Protein AF-A0A1Z4KIN9-F1 (afdb_monomer)

Radius of gyration: 30.43 Å; Cα contacts (8 Å, |Δi|>4): 254; chains: 1; bounding box: 83×53×70 Å

Sequence (241 aa):
MLSSDVIIACGVGAGTASEIALAIKGNKPIILLNNDPQSQAFFHNLSQIYTESLAAILESRERNMNKMMKMNNRCLLPFMMVAIASLSSCSSNPSNTTNTISPKPAPSMAQLRAKTNNIEPKAVSGKTVNVTLYTSDVQCQEFVPQKVTVPATQSVTNAVGKIIKEQDTADFNLSGYRVRVRNGIATVDLRLSPQSKRQFVSLSSCEQFALFGSLRKTLTSNSQWKIKEVRFTEQGEDIVL

Nearest PDB structures (foldseek):
  6qfj-assembly4_D  TM=4.935E-01  e=5.549E-02  Desulfamplus magnetovallimortis
  3byp-assembly1_B  TM=4.586E-01  e=4.918E-01  unclassified
  3gku-assembly1_A  TM=4.874E-01  e=1.378E+00  [Clostridium] symbiosum ATCC 14940
  7pub-assembly1_DU  TM=3.387E-01  e=2.851E+00  Trypanosoma brucei brucei

Mean predicted aligned error: 19.06 Å

pLDDT: mean 78.95, std 21.36, range [29.44, 98.56]

InterPro domains:
  IPR041164 AF_1126-like [PF18306] (2-44)

Foldseek 3Di:
DVVDQEEEALDDAPVSVVVLLVCLLVVHHYHYNDPDPVVVVVSVVSSVVNVVVVVVVVVVVVVVVVVVVVVVVVDDDDDDDDDDDDDDDDDDDDDDDPDDDDDDDDDDPPPPPDDDDPPPPPPPPADKDWFWFWFADPVLPGTDTDIDIDGPVCPLVVSLVVLQVVLDDPQWHWPDWDWDDDPQEIEIATETDPNHNDDPVRDHPSSCCRNVVRSQCRSCVGCVNSHPYYFYHYVNHGDDD

Secondary structure (DSSP, 8-state):
-TT-S-EEESS--HHHHHHHHHHHHTT--EEE----HHHHHHHHHHHHHHHHHHHHHHHHHHHHHHHHHHHHTT------------------------------PPP-TTSS-S-S-----------EEEEEEEEE-TTSSSEEEEEEEEESTTHHHHHHHHHHHHS--SS--EEEEEEEEETTEEEEEEEE-TT-SS-GGGS-HHHHIIIIIHHHHHHHH-GGG---EEEEEETTEE---

Solvent-accessible surface area (backbone atoms only — not comparable to full-atom values): 15084 Å² total; per-residue (Å²): 120,90,87,53,82,63,47,77,37,79,59,84,48,77,70,50,49,54,53,48,52,52,33,49,76,66,73,42,55,72,46,74,60,59,89,54,66,68,59,53,51,51,54,50,53,52,46,50,56,52,52,55,51,51,50,55,52,49,54,50,51,52,54,50,50,54,52,51,54,58,52,52,76,72,64,82,76,92,81,80,90,84,82,91,82,91,82,83,89,84,84,85,77,87,78,83,79,84,80,88,75,86,79,78,87,78,79,73,85,88,70,82,82,80,87,82,80,90,74,72,74,73,79,71,92,58,64,67,39,82,42,56,44,31,40,46,44,98,81,56,80,51,72,47,80,42,82,43,79,38,50,50,78,59,38,67,57,53,54,52,49,58,58,53,68,74,66,64,47,100,48,39,38,67,71,47,72,47,72,48,77,54,97,33,33,33,40,42,30,41,34,74,26,94,82,30,78,52,56,80,78,69,50,49,73,52,55,43,41,42,49,56,45,17,52,42,51,23,50,44,68,39,64,92,70,54,27,77,45,70,46,50,21,48,89,79,43,77,62,78,126

Organism: NCBI:txid1973479

Structure (mmCIF, N/CA/C/O backbone):
data_AF-A0A1Z4KIN9-F1
#
_entry.id   AF-A0A1Z4KIN9-F1
#
loop_
_atom_site.group_PDB
_atom_site.id
_atom_site.type_symbol
_atom_site.label_atom_id
_atom_site.label_alt_id
_atom_site.label_comp_id
_atom_site.label_asym_id
_atom_site.label_entity_id
_atom_site.label_seq_id
_atom_site.pdbx_PDB_ins_code
_atom_site.Cartn_x
_atom_site.Cartn_y
_atom_site.Cartn_z
_atom_site.occupancy
_atom_site.B_iso_or_equiv
_atom_site.auth_seq_id
_atom_site.auth_comp_id
_atom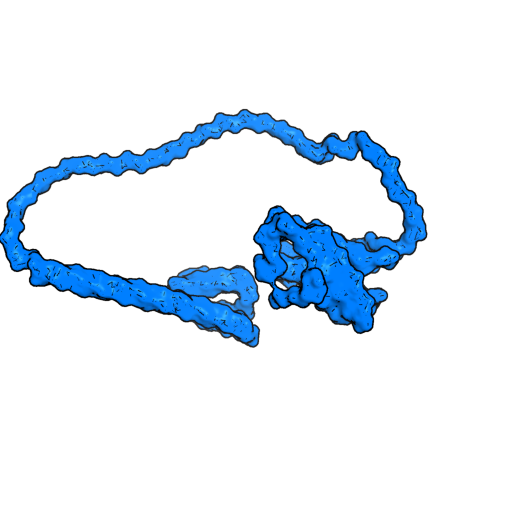_site.auth_asym_id
_atom_site.auth_atom_id
_atom_site.pdbx_PDB_model_num
ATOM 1 N N . MET A 1 1 ? 31.809 3.310 -3.162 1.00 54.22 1 MET A N 1
ATOM 2 C CA . MET A 1 1 ? 31.722 1.834 -3.080 1.00 54.22 1 MET A CA 1
ATOM 3 C C . MET A 1 1 ? 32.566 1.109 -4.130 1.00 54.22 1 MET A C 1
ATOM 5 O O . MET A 1 1 ? 33.219 0.141 -3.781 1.00 54.22 1 MET A O 1
ATOM 9 N N . LEU A 1 2 ? 32.675 1.587 -5.377 1.00 59.06 2 LEU A N 1
ATOM 10 C CA . LEU A 1 2 ? 33.487 0.916 -6.417 1.00 59.06 2 LEU A CA 1
ATOM 11 C C . LEU A 1 2 ? 35.016 0.882 -6.174 1.00 59.06 2 LEU A C 1
ATOM 13 O O . LEU A 1 2 ? 35.712 0.113 -6.833 1.00 59.06 2 LEU A O 1
ATOM 17 N N . SER A 1 3 ? 35.539 1.665 -5.225 1.00 74.31 3 SER A N 1
ATOM 18 C CA . SER A 1 3 ? 36.961 1.641 -4.837 1.00 74.31 3 SER A CA 1
ATOM 19 C C . SER A 1 3 ? 37.320 0.513 -3.860 1.00 74.31 3 SER A C 1
ATOM 21 O O . SER A 1 3 ? 38.492 0.347 -3.550 1.00 74.31 3 SER A O 1
ATOM 23 N N . SER A 1 4 ? 36.338 -0.225 -3.340 1.00 75.94 4 SER A N 1
ATOM 24 C CA . SER A 1 4 ? 36.561 -1.273 -2.338 1.00 75.94 4 SER A CA 1
ATOM 25 C C . SER A 1 4 ? 36.931 -2.606 -2.990 1.00 75.94 4 SER A C 1
ATOM 27 O O . SER A 1 4 ? 36.423 -2.925 -4.069 1.00 75.94 4 SER A O 1
ATOM 29 N N . ASP A 1 5 ? 37.770 -3.399 -2.325 1.00 83.38 5 ASP A N 1
ATOM 30 C CA . ASP A 1 5 ? 38.184 -4.728 -2.803 1.00 83.38 5 ASP A CA 1
ATOM 31 C C . ASP A 1 5 ? 37.099 -5.794 -2.614 1.00 83.38 5 ASP A C 1
ATOM 33 O O . ASP A 1 5 ? 37.014 -6.746 -3.383 1.00 83.38 5 ASP A O 1
ATOM 37 N N . VAL A 1 6 ? 36.232 -5.609 -1.617 1.00 86.44 6 VAL A N 1
ATOM 38 C CA . VAL A 1 6 ? 35.109 -6.493 -1.294 1.00 86.44 6 VAL A CA 1
ATOM 39 C C . VAL A 1 6 ? 33.895 -5.662 -0.893 1.00 86.44 6 VAL A C 1
ATOM 41 O O . VAL A 1 6 ? 34.036 -4.589 -0.298 1.00 86.44 6 VAL A O 1
ATOM 44 N N . ILE A 1 7 ? 32.699 -6.154 -1.214 1.00 88.62 7 ILE A N 1
ATOM 45 C CA . ILE A 1 7 ? 31.431 -5.555 -0.790 1.00 88.62 7 ILE A CA 1
ATOM 46 C C . ILE A 1 7 ? 30.746 -6.482 0.211 1.00 88.62 7 ILE A C 1
ATOM 48 O O . ILE A 1 7 ? 30.555 -7.664 -0.059 1.00 88.62 7 ILE A O 1
ATOM 52 N N . ILE A 1 8 ? 30.355 -5.939 1.364 1.00 90.62 8 ILE A N 1
ATOM 53 C CA . ILE A 1 8 ? 29.566 -6.651 2.374 1.00 90.62 8 ILE A CA 1
ATOM 54 C C . ILE A 1 8 ? 28.190 -5.996 2.435 1.00 90.62 8 ILE A C 1
ATOM 56 O O . ILE A 1 8 ? 28.087 -4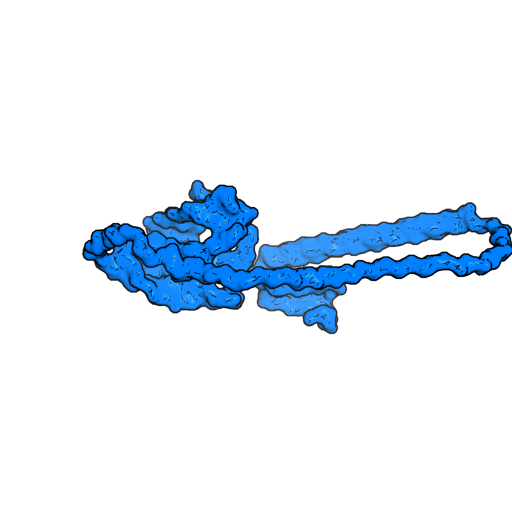.787 2.644 1.00 90.62 8 ILE A O 1
ATOM 60 N N . ALA A 1 9 ? 27.137 -6.787 2.247 1.00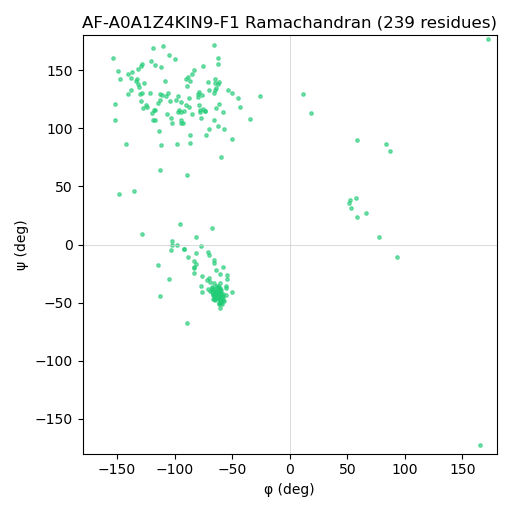 88.56 9 ALA A N 1
ATOM 61 C CA . ALA A 1 9 ? 25.759 -6.315 2.268 1.00 88.56 9 ALA A CA 1
ATOM 62 C C . ALA A 1 9 ? 24.979 -6.983 3.406 1.00 88.56 9 ALA A C 1
ATOM 64 O O . ALA A 1 9 ? 24.761 -8.190 3.383 1.00 88.56 9 ALA A O 1
ATOM 65 N N . CYS A 1 10 ? 24.536 -6.190 4.385 1.00 85.12 10 CYS A N 1
ATOM 66 C CA . CYS A 1 10 ? 23.819 -6.655 5.585 1.00 85.12 10 CYS A CA 1
ATOM 67 C C . CYS A 1 10 ? 22.285 -6.578 5.465 1.00 85.12 10 CYS A C 1
ATOM 69 O O . CYS A 1 10 ? 21.578 -6.552 6.468 1.00 85.12 10 CYS A O 1
ATOM 71 N N . GLY A 1 11 ? 21.764 -6.470 4.244 1.00 79.81 11 GLY A N 1
ATOM 72 C CA . GLY A 1 11 ? 20.346 -6.271 3.967 1.00 79.81 11 GLY A CA 1
ATOM 73 C C . GLY A 1 11 ? 20.110 -6.001 2.486 1.00 79.81 11 GLY A C 1
ATOM 74 O O . GLY A 1 11 ? 21.054 -5.945 1.698 1.00 79.81 11 GLY A O 1
ATOM 75 N N . VAL A 1 12 ? 18.846 -5.860 2.103 1.00 80.12 12 VAL A N 1
ATOM 76 C CA . VAL A 1 12 ? 18.419 -5.833 0.698 1.00 80.12 12 VAL A CA 1
ATOM 77 C C . VAL A 1 12 ? 17.293 -4.827 0.507 1.00 80.12 12 VAL A C 1
ATOM 79 O O . VAL A 1 12 ? 16.113 -5.141 0.588 1.00 80.12 12 VAL A O 1
ATOM 82 N N . GLY A 1 13 ? 17.687 -3.576 0.277 1.00 82.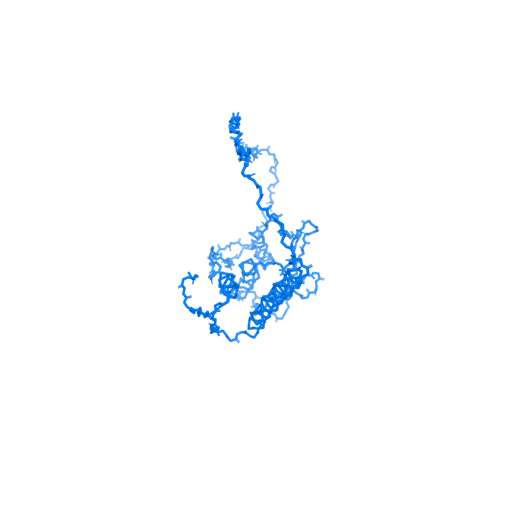50 13 GLY A N 1
ATOM 83 C CA . GLY A 1 13 ? 16.818 -2.530 -0.261 1.00 82.50 13 GLY A CA 1
ATOM 84 C C . GLY A 1 13 ? 17.230 -2.168 -1.688 1.00 82.50 13 GLY A C 1
ATOM 85 O O . GLY A 1 13 ? 18.299 -2.567 -2.151 1.00 82.50 13 GLY A O 1
ATOM 86 N N . ALA A 1 14 ? 16.424 -1.364 -2.381 1.00 81.44 14 ALA A N 1
ATOM 87 C CA . ALA A 1 14 ? 16.697 -0.958 -3.764 1.00 81.44 14 ALA A CA 1
ATOM 88 C C . ALA A 1 14 ? 18.082 -0.294 -3.949 1.00 81.44 14 ALA A C 1
ATOM 90 O O . ALA A 1 14 ? 18.777 -0.558 -4.933 1.00 81.44 14 ALA A O 1
ATOM 91 N N . GLY A 1 15 ? 18.519 0.515 -2.975 1.00 84.69 15 GLY A N 1
ATOM 92 C CA . GLY A 1 15 ? 19.857 1.116 -2.976 1.00 84.69 15 GLY A CA 1
ATOM 93 C C . GLY A 1 15 ? 20.970 0.069 -2.865 1.00 84.69 15 GLY A C 1
ATOM 94 O O . GLY A 1 15 ? 21.891 0.050 -3.678 1.00 84.69 15 GLY A O 1
ATOM 95 N N . THR A 1 16 ? 20.844 -0.868 -1.922 1.00 88.19 16 THR A N 1
ATOM 96 C CA . THR A 1 16 ? 21.802 -1.969 -1.748 1.00 88.19 16 THR A CA 1
ATOM 97 C C . THR A 1 16 ? 21.841 -2.882 -2.972 1.00 88.19 16 THR A C 1
ATOM 99 O O . THR A 1 16 ? 22.920 -3.271 -3.406 1.00 88.19 16 THR A O 1
ATOM 102 N N . ALA A 1 17 ? 20.688 -3.174 -3.578 1.00 89.19 17 ALA A N 1
ATOM 103 C CA . ALA A 1 17 ? 20.601 -3.974 -4.796 1.00 89.19 17 ALA A CA 1
ATOM 104 C C . ALA A 1 17 ? 21.327 -3.311 -5.976 1.00 89.19 17 ALA A C 1
ATOM 106 O O . ALA A 1 17 ? 22.029 -3.991 -6.724 1.00 89.19 17 ALA A O 1
ATOM 107 N N . SER A 1 18 ? 21.205 -1.987 -6.111 1.00 89.00 18 SER A N 1
ATOM 108 C CA . SER A 1 18 ? 21.878 -1.218 -7.165 1.00 89.00 18 SER A CA 1
ATOM 109 C C . SER A 1 18 ? 23.403 -1.271 -7.020 1.00 89.00 18 SER A C 1
ATOM 111 O O . SER A 1 18 ? 24.115 -1.499 -7.998 1.00 89.00 18 SER A O 1
ATOM 113 N N . GLU A 1 19 ? 23.908 -1.139 -5.793 1.00 87.75 19 GLU A N 1
ATOM 114 C CA . GLU A 1 19 ? 25.340 -1.245 -5.488 1.00 87.75 19 GLU A CA 1
ATOM 115 C C . GLU A 1 19 ? 25.874 -2.678 -5.654 1.00 87.75 19 GLU A C 1
ATOM 117 O O . GLU A 1 19 ? 26.950 -2.873 -6.221 1.00 87.75 19 GLU A O 1
ATOM 122 N N . ILE A 1 20 ? 25.110 -3.699 -5.239 1.00 90.69 20 ILE A N 1
ATOM 123 C CA . ILE A 1 20 ? 25.460 -5.110 -5.472 1.00 90.69 20 ILE A CA 1
ATOM 124 C C . ILE A 1 20 ? 25.530 -5.397 -6.976 1.00 90.69 20 ILE A C 1
ATOM 126 O O . ILE A 1 20 ? 26.504 -5.986 -7.436 1.00 90.69 20 ILE A O 1
ATOM 130 N N . ALA A 1 21 ? 24.554 -4.948 -7.767 1.00 89.25 21 ALA A N 1
ATOM 131 C CA . ALA A 1 21 ? 24.560 -5.149 -9.216 1.00 89.25 21 ALA A CA 1
ATOM 132 C C . ALA A 1 21 ? 25.772 -4.480 -9.891 1.00 89.25 21 ALA A C 1
ATOM 134 O O . ALA A 1 21 ? 26.397 -5.070 -10.776 1.00 89.25 21 ALA A O 1
ATOM 135 N N . LEU A 1 22 ? 26.146 -3.275 -9.448 1.00 88.38 22 LEU A N 1
ATOM 136 C CA . LEU A 1 22 ? 27.358 -2.586 -9.904 1.00 88.38 22 LEU A CA 1
ATOM 137 C C . LEU A 1 22 ? 28.634 -3.348 -9.523 1.00 88.38 22 LEU A C 1
ATOM 139 O O . LEU A 1 22 ? 29.548 -3.455 -10.342 1.00 88.38 22 LEU A O 1
ATOM 143 N N . ALA A 1 23 ? 28.691 -3.909 -8.315 1.00 89.38 23 ALA A N 1
ATOM 144 C CA . ALA A 1 23 ? 29.810 -4.725 -7.859 1.00 89.38 23 ALA A CA 1
ATOM 145 C C . ALA A 1 23 ? 29.938 -6.036 -8.655 1.00 89.38 23 ALA A C 1
ATOM 147 O O . ALA A 1 23 ? 31.039 -6.358 -9.100 1.00 89.38 23 ALA A O 1
ATOM 148 N N . ILE A 1 24 ? 28.823 -6.729 -8.925 1.00 88.81 24 ILE A N 1
ATOM 149 C CA . ILE A 1 24 ? 28.779 -7.926 -9.786 1.00 88.81 24 ILE A CA 1
ATOM 150 C C . ILE A 1 24 ? 29.284 -7.582 -11.190 1.00 88.81 24 ILE A C 1
ATOM 152 O O . ILE A 1 24 ? 30.158 -8.265 -11.721 1.00 88.81 24 ILE A O 1
ATOM 156 N N . LYS A 1 25 ? 28.798 -6.483 -11.778 1.00 86.12 25 LYS A N 1
ATOM 157 C CA . LYS A 1 25 ? 29.254 -6.013 -13.095 1.00 86.12 25 LYS A CA 1
ATOM 158 C C . LYS A 1 25 ? 30.753 -5.690 -13.112 1.00 86.12 25 LYS A C 1
ATOM 160 O O . LYS A 1 25 ? 31.411 -5.883 -14.131 1.00 86.12 25 LYS A O 1
ATOM 165 N N . GLY A 1 26 ? 31.287 -5.201 -11.995 1.00 86.31 26 GLY A N 1
ATOM 166 C CA . GLY A 1 26 ? 32.715 -4.960 -11.789 1.00 86.31 26 GLY A CA 1
ATOM 167 C C . GLY A 1 26 ? 33.527 -6.202 -11.409 1.00 86.31 26 GLY A C 1
ATOM 168 O O . GLY A 1 26 ? 34.699 -6.047 -11.075 1.00 86.31 26 GLY A O 1
ATOM 169 N N . ASN A 1 27 ? 32.923 -7.398 -11.425 1.00 85.25 27 ASN A N 1
ATOM 170 C CA . ASN A 1 27 ? 33.523 -8.662 -10.996 1.00 85.25 27 ASN A CA 1
ATOM 171 C C . ASN A 1 27 ? 34.139 -8.593 -9.584 1.00 85.25 27 ASN A C 1
ATOM 173 O O . ASN A 1 27 ? 35.222 -9.124 -9.331 1.00 85.25 27 ASN A O 1
ATOM 177 N N . LYS A 1 28 ? 33.476 -7.880 -8.668 1.00 88.00 28 LYS A N 1
ATOM 178 C CA . LYS A 1 28 ? 33.929 -7.740 -7.282 1.00 88.00 28 LYS A CA 1
ATOM 179 C C . LYS A 1 28 ? 33.352 -8.855 -6.402 1.00 88.00 28 LYS A C 1
ATOM 181 O O . LYS A 1 28 ? 32.178 -9.188 -6.562 1.00 88.00 28 LYS A O 1
ATOM 186 N N . PRO A 1 29 ? 34.126 -9.387 -5.438 1.00 88.56 29 PRO A N 1
ATOM 187 C CA . PRO A 1 29 ? 33.618 -10.308 -4.427 1.00 88.56 29 PRO A CA 1
ATOM 188 C C . PRO A 1 29 ? 32.548 -9.654 -3.546 1.00 88.56 29 PRO A C 1
ATOM 190 O O . PRO A 1 29 ? 32.702 -8.507 -3.111 1.00 88.56 29 PRO A O 1
ATOM 193 N N . ILE A 1 30 ? 31.480 -10.402 -3.257 1.00 89.44 30 ILE A N 1
ATOM 194 C CA . ILE A 1 30 ? 30.344 -9.930 -2.459 1.00 89.44 30 ILE A CA 1
ATOM 195 C C . ILE A 1 30 ? 30.034 -10.935 -1.356 1.00 89.44 30 ILE A C 1
ATOM 197 O O . ILE A 1 30 ? 29.861 -12.122 -1.622 1.00 89.44 30 ILE A O 1
ATOM 201 N N . ILE A 1 31 ? 29.930 -10.446 -0.122 1.00 90.94 31 ILE A N 1
ATOM 202 C CA . ILE A 1 31 ? 29.456 -11.209 1.032 1.00 90.94 31 ILE A CA 1
ATOM 203 C C . ILE A 1 31 ? 28.058 -10.705 1.373 1.00 90.94 31 ILE A C 1
ATOM 205 O O . ILE A 1 31 ? 27.882 -9.566 1.814 1.00 90.94 31 ILE A O 1
ATOM 209 N N . LEU A 1 32 ? 27.057 -11.556 1.162 1.00 87.88 32 LEU A N 1
ATOM 210 C CA . LEU A 1 32 ? 25.675 -11.253 1.504 1.00 87.88 32 LEU A CA 1
ATOM 211 C C . LEU A 1 32 ? 25.378 -11.781 2.914 1.00 87.88 32 LEU A C 1
ATOM 213 O O . LEU A 1 32 ? 25.206 -12.978 3.119 1.00 87.88 32 LEU A O 1
ATOM 217 N N . LEU A 1 33 ? 25.307 -10.879 3.889 1.00 87.88 33 LEU A N 1
ATOM 218 C CA . LEU A 1 33 ? 24.883 -11.164 5.260 1.00 87.88 33 LEU A CA 1
ATOM 219 C C . LEU A 1 33 ? 23.362 -10.993 5.364 1.00 87.88 33 LEU A C 1
ATOM 221 O O . LEU A 1 33 ? 22.860 -10.139 6.092 1.00 87.88 33 LEU A O 1
ATOM 225 N N . ASN A 1 34 ? 22.632 -11.774 4.568 1.00 79.44 34 ASN A N 1
ATOM 226 C CA . ASN A 1 34 ? 21.175 -11.775 4.515 1.00 79.44 34 ASN A CA 1
ATOM 227 C C . ASN A 1 34 ? 20.655 -13.213 4.612 1.00 79.44 34 ASN A C 1
ATOM 229 O O . ASN A 1 34 ? 21.151 -14.090 3.908 1.00 79.44 34 ASN A O 1
ATOM 233 N N . ASN A 1 35 ? 19.623 -13.431 5.427 1.00 74.62 35 ASN A N 1
ATOM 234 C CA . ASN A 1 35 ? 18.992 -14.740 5.614 1.00 74.62 35 ASN A CA 1
ATOM 235 C C . ASN A 1 35 ? 17.721 -14.938 4.773 1.00 74.62 35 ASN A C 1
ATOM 237 O O . ASN A 1 35 ? 17.117 -16.003 4.854 1.00 74.62 35 ASN A O 1
ATOM 241 N N . ASP A 1 36 ? 17.306 -13.943 3.982 1.00 84.62 36 ASP A N 1
ATOM 242 C CA . ASP A 1 36 ? 16.153 -14.068 3.089 1.00 84.62 36 ASP A CA 1
ATOM 243 C C . ASP A 1 36 ? 16.481 -14.910 1.830 1.00 84.62 36 ASP A C 1
ATOM 245 O O . ASP A 1 36 ? 17.308 -14.487 1.009 1.00 84.62 36 ASP A O 1
ATOM 249 N N . PRO A 1 37 ? 15.830 -16.074 1.626 1.00 82.00 37 PRO A N 1
ATOM 250 C CA . PRO A 1 37 ? 16.128 -16.967 0.504 1.00 82.00 37 PRO A CA 1
ATOM 251 C C . PRO A 1 37 ? 15.804 -16.369 -0.870 1.00 82.00 37 PRO A C 1
ATOM 253 O O . PRO A 1 37 ? 16.506 -16.654 -1.841 1.00 82.00 37 PRO A O 1
ATOM 256 N N . GLN A 1 38 ? 14.760 -15.536 -0.974 1.00 83.31 38 GLN A N 1
ATOM 257 C CA . GLN A 1 38 ? 14.372 -14.926 -2.252 1.00 83.31 38 GLN A CA 1
ATOM 258 C C . GLN A 1 38 ? 15.451 -13.969 -2.754 1.00 83.31 38 GLN A C 1
ATOM 260 O O . GLN A 1 38 ? 15.849 -14.013 -3.920 1.00 83.31 38 GLN A O 1
ATOM 265 N N . SER A 1 39 ? 15.985 -13.156 -1.852 1.00 82.88 39 SER A N 1
ATOM 266 C CA . SER A 1 39 ? 17.073 -12.237 -2.151 1.00 82.88 39 SER A CA 1
ATOM 267 C C . SER A 1 39 ? 18.363 -12.962 -2.517 1.00 82.88 39 SER A C 1
ATOM 269 O O . SER A 1 39 ? 19.033 -12.569 -3.472 1.00 82.88 39 SER A O 1
ATOM 271 N N . GLN A 1 40 ? 18.708 -14.040 -1.804 1.00 85.44 40 GLN A N 1
ATOM 272 C CA . GLN A 1 40 ? 19.864 -14.870 -2.158 1.00 85.44 40 GLN A CA 1
ATOM 273 C C . GLN A 1 40 ? 19.731 -15.430 -3.581 1.00 85.44 40 GLN A C 1
ATOM 275 O O . GLN A 1 40 ? 20.660 -15.297 -4.379 1.00 85.44 40 GLN A O 1
ATOM 280 N N . ALA A 1 41 ? 18.564 -15.985 -3.925 1.00 87.06 41 ALA A N 1
ATOM 281 C CA . ALA A 1 41 ? 18.296 -16.511 -5.262 1.00 87.06 41 ALA A CA 1
ATOM 282 C C . ALA A 1 41 ? 18.380 -15.420 -6.341 1.00 87.06 41 ALA A C 1
ATOM 284 O O . ALA A 1 41 ? 18.987 -15.627 -7.392 1.00 87.06 41 ALA A O 1
ATOM 285 N N . PHE A 1 42 ? 17.827 -14.236 -6.072 1.00 89.19 42 PHE A N 1
ATOM 286 C CA . PHE A 1 42 ? 17.890 -13.097 -6.984 1.00 89.19 42 PHE A CA 1
ATOM 287 C C . PHE A 1 42 ? 19.333 -12.683 -7.308 1.00 89.19 42 PHE A C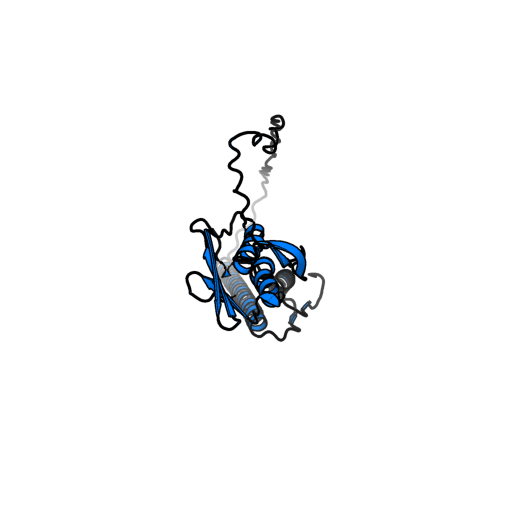 1
ATOM 289 O O . PHE A 1 42 ? 19.699 -12.593 -8.483 1.00 89.19 42 PHE A O 1
ATOM 296 N N . PHE A 1 43 ? 20.175 -12.472 -6.290 1.00 88.00 43 PHE A N 1
ATOM 297 C CA . PHE A 1 43 ? 21.564 -12.049 -6.508 1.00 88.00 43 PHE A CA 1
ATOM 298 C C . PHE A 1 43 ? 22.441 -13.163 -7.084 1.00 88.00 43 PHE A C 1
ATOM 300 O O . PHE A 1 43 ? 23.336 -12.872 -7.881 1.00 88.00 43 PHE A O 1
ATOM 307 N N . HIS A 1 44 ? 22.152 -14.426 -6.760 1.00 86.94 44 HIS A N 1
ATOM 308 C CA . HIS A 1 44 ? 22.796 -15.570 -7.399 1.00 86.94 44 HIS A CA 1
ATOM 309 C C . HIS A 1 44 ? 22.501 -15.597 -8.906 1.00 86.94 44 HIS A C 1
ATOM 311 O O . HIS A 1 44 ? 23.431 -15.618 -9.714 1.00 86.94 44 HIS A O 1
ATOM 317 N N . ASN A 1 45 ? 21.226 -15.492 -9.294 1.00 88.94 45 ASN A N 1
ATOM 318 C CA . ASN A 1 45 ? 20.819 -15.464 -10.702 1.00 88.94 45 ASN A CA 1
ATOM 319 C C . ASN A 1 45 ? 21.430 -14.274 -11.448 1.00 88.94 45 ASN A C 1
ATOM 321 O O . ASN A 1 45 ? 21.928 -14.432 -12.561 1.00 88.94 45 ASN A O 1
ATOM 325 N N . LEU A 1 46 ? 21.454 -13.092 -10.823 1.00 87.38 46 LEU A N 1
ATOM 326 C CA . LEU A 1 46 ? 22.136 -11.930 -11.390 1.00 87.38 46 LEU A CA 1
ATOM 327 C C . LEU A 1 46 ? 23.615 -12.219 -11.653 1.00 87.38 46 LEU A C 1
ATOM 329 O O . LEU A 1 46 ? 24.090 -11.948 -12.752 1.00 87.38 46 LEU A O 1
ATOM 333 N N . SER A 1 47 ? 24.333 -12.779 -10.676 1.00 85.06 47 SER A N 1
ATOM 334 C CA . SER A 1 47 ? 25.756 -13.097 -10.837 1.00 85.06 47 SER A CA 1
ATOM 335 C C . SER A 1 47 ? 26.004 -14.039 -12.016 1.00 85.06 47 SER A C 1
ATOM 337 O O . SER A 1 47 ? 26.840 -13.738 -12.866 1.00 85.06 47 SER A O 1
ATOM 339 N N . GLN A 1 48 ? 25.193 -15.091 -12.140 1.00 84.38 48 GLN A N 1
ATOM 340 C CA . GLN A 1 48 ? 25.302 -16.073 -13.211 1.00 84.38 48 GLN A CA 1
ATOM 341 C C . GLN A 1 48 ? 25.091 -15.445 -14.597 1.00 84.38 48 GLN A C 1
ATOM 343 O O . GLN A 1 48 ? 25.890 -15.681 -15.502 1.00 84.38 48 GLN A O 1
ATOM 348 N N . ILE A 1 49 ? 24.088 -14.571 -14.743 1.00 85.81 49 ILE A N 1
ATOM 349 C CA . ILE A 1 49 ? 23.824 -13.848 -15.999 1.00 85.81 49 ILE A CA 1
ATOM 350 C C . ILE A 1 49 ? 25.048 -13.023 -16.430 1.00 85.81 49 ILE A C 1
ATOM 352 O O . ILE A 1 49 ? 25.414 -13.006 -17.608 1.00 85.81 49 ILE A O 1
ATOM 356 N N . TYR A 1 50 ? 25.705 -12.337 -15.490 1.00 82.31 50 TYR A N 1
ATOM 357 C CA . TYR A 1 50 ? 26.901 -11.554 -15.807 1.00 82.31 50 TYR A CA 1
ATOM 358 C C . TYR A 1 50 ? 28.106 -12.442 -16.139 1.00 82.31 50 TYR A C 1
ATOM 360 O O . TYR A 1 50 ? 28.852 -12.112 -17.063 1.00 82.31 50 TYR A O 1
ATOM 368 N N . THR A 1 51 ? 28.288 -13.570 -15.448 1.00 78.31 51 THR A N 1
ATOM 369 C CA . THR A 1 51 ? 29.383 -14.512 -15.729 1.00 78.31 51 THR A CA 1
ATOM 370 C C . THR A 1 51 ? 29.240 -15.156 -17.108 1.00 78.31 51 THR A C 1
ATOM 372 O O . THR A 1 51 ? 30.213 -15.191 -17.860 1.00 78.31 51 THR A O 1
ATOM 375 N N . GLU A 1 52 ? 28.036 -15.595 -17.482 1.00 79.06 52 GLU A N 1
ATOM 376 C CA . GLU A 1 52 ? 27.758 -16.171 -18.807 1.00 79.06 52 GLU A CA 1
ATOM 377 C C . GLU A 1 52 ? 27.971 -15.141 -19.926 1.00 79.06 52 GLU A C 1
ATOM 379 O O . GLU A 1 52 ? 28.586 -15.439 -20.952 1.00 79.06 52 GLU A O 1
ATOM 384 N N . SER A 1 53 ? 27.540 -13.897 -19.701 1.00 80.69 53 SER A N 1
ATOM 385 C CA . SER A 1 53 ? 27.766 -12.790 -20.634 1.00 80.69 53 SER A CA 1
ATOM 386 C C . SER A 1 53 ? 29.258 -12.497 -20.834 1.00 80.69 53 SER A C 1
ATOM 388 O O . SER A 1 53 ? 29.728 -12.384 -21.970 1.00 80.69 53 SER A O 1
ATOM 390 N N . LEU A 1 54 ? 30.036 -12.431 -19.749 1.00 78.25 54 LEU A N 1
ATOM 391 C CA . LEU A 1 54 ? 31.482 -12.211 -19.826 1.00 78.25 54 LEU A CA 1
ATOM 392 C C . LEU A 1 54 ? 32.210 -13.376 -20.509 1.00 78.25 54 LEU A C 1
ATOM 394 O O . LEU A 1 54 ? 33.077 -13.125 -21.348 1.00 78.25 54 LEU A O 1
ATOM 398 N N . ALA A 1 55 ? 31.837 -14.624 -20.213 1.00 78.94 55 ALA A N 1
ATOM 399 C CA . ALA A 1 55 ? 32.404 -15.805 -20.864 1.00 78.94 55 ALA A CA 1
ATOM 400 C C . ALA A 1 55 ? 32.152 -15.786 -22.381 1.00 78.94 55 ALA A C 1
ATOM 402 O O . ALA A 1 55 ? 33.094 -15.900 -23.165 1.00 78.94 55 ALA A O 1
ATOM 403 N N . ALA A 1 56 ? 30.916 -15.510 -22.808 1.00 79.38 56 ALA A N 1
ATOM 404 C CA . ALA A 1 56 ? 30.570 -15.415 -24.226 1.00 79.38 56 ALA A CA 1
ATOM 405 C C . ALA A 1 56 ? 31.338 -14.292 -24.953 1.00 79.38 56 ALA A C 1
ATOM 407 O O . ALA A 1 56 ? 31.757 -14.449 -26.108 1.00 79.38 56 ALA A O 1
ATOM 408 N N . ILE A 1 57 ? 31.553 -13.151 -24.287 1.00 77.50 57 ILE A N 1
ATOM 409 C CA . ILE A 1 57 ? 32.342 -12.037 -24.833 1.00 77.50 57 ILE A CA 1
ATOM 410 C C . ILE A 1 57 ? 33.820 -12.427 -24.976 1.00 77.50 57 ILE A C 1
ATOM 412 O O . ILE A 1 57 ? 34.429 -12.126 -26.010 1.00 77.50 57 ILE A O 1
ATOM 416 N N . LEU A 1 58 ? 34.400 -13.103 -23.981 1.00 78.00 58 LEU A N 1
ATOM 417 C CA . LEU A 1 58 ? 35.787 -13.572 -24.028 1.00 78.00 58 LEU A CA 1
ATOM 418 C C . LEU A 1 58 ? 35.988 -14.618 -25.131 1.00 78.00 58 LEU A C 1
ATOM 420 O O . LEU A 1 58 ? 36.869 -14.440 -25.972 1.00 78.00 58 LEU A O 1
ATOM 424 N N . GLU A 1 59 ? 35.109 -15.616 -25.230 1.00 85.88 59 GLU A N 1
ATOM 425 C CA . GLU A 1 59 ? 35.144 -16.618 -26.304 1.00 85.88 59 GLU A CA 1
ATOM 426 C C . GLU A 1 59 ? 34.989 -15.985 -27.695 1.00 85.88 59 GLU A C 1
ATOM 428 O O . GLU A 1 59 ? 35.620 -16.405 -28.669 1.00 85.88 59 GLU A O 1
ATOM 433 N N . SER A 1 60 ? 34.156 -14.947 -27.824 1.00 81.31 60 SER A N 1
ATOM 434 C CA . SER A 1 60 ? 34.028 -14.185 -29.070 1.00 81.31 60 SER A CA 1
ATOM 435 C C . SER A 1 60 ? 35.327 -13.451 -29.422 1.00 81.31 60 SER A C 1
ATOM 437 O O . SER A 1 60 ? 35.764 -13.494 -30.577 1.00 81.31 60 SER A O 1
ATOM 439 N N . ARG A 1 61 ? 36.002 -12.828 -28.442 1.00 81.81 61 ARG A N 1
ATOM 440 C CA . ARG A 1 61 ? 37.321 -12.209 -28.668 1.00 81.81 61 ARG A CA 1
ATOM 441 C C . ARG A 1 61 ? 38.372 -13.241 -29.061 1.00 81.81 61 ARG A C 1
ATOM 443 O O . ARG A 1 61 ? 39.090 -12.991 -30.026 1.00 81.81 61 ARG A O 1
ATOM 450 N N . GLU A 1 62 ? 38.444 -14.385 -28.388 1.00 82.69 62 GLU A N 1
ATOM 451 C CA . GLU A 1 62 ? 39.400 -15.449 -28.721 1.00 82.69 62 GLU A CA 1
ATOM 452 C C . GLU A 1 62 ? 39.163 -16.008 -30.127 1.00 82.69 62 GLU A C 1
ATOM 454 O O . GLU A 1 62 ? 40.097 -16.105 -30.929 1.00 82.69 62 GLU A O 1
ATOM 459 N N . ARG A 1 63 ? 37.902 -16.280 -30.490 1.00 82.44 63 ARG A N 1
ATOM 460 C CA . ARG A 1 63 ? 37.546 -16.696 -31.856 1.00 82.44 63 ARG A CA 1
ATOM 461 C C . ARG A 1 63 ? 37.935 -15.646 -32.895 1.00 82.44 63 ARG A C 1
ATOM 463 O O . ARG A 1 63 ? 38.466 -16.003 -33.949 1.00 82.44 63 ARG A O 1
ATOM 470 N N . ASN A 1 64 ? 37.712 -14.365 -32.607 1.00 81.44 64 ASN A N 1
ATOM 471 C CA . ASN A 1 64 ? 38.088 -13.274 -33.505 1.00 81.44 64 ASN A CA 1
ATOM 472 C C . ASN A 1 64 ? 39.613 -13.133 -33.643 1.00 81.44 64 ASN A C 1
ATOM 474 O O . ASN A 1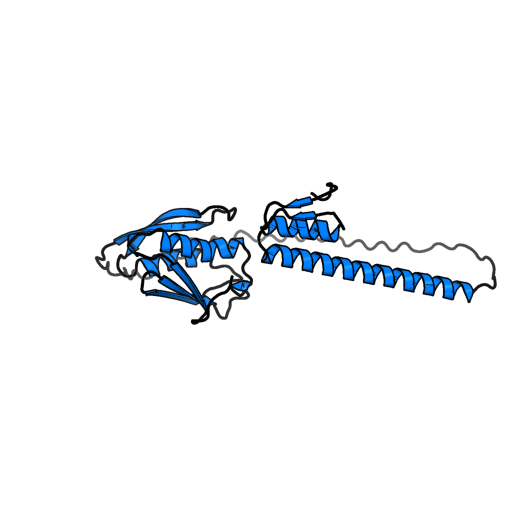 64 ? 40.096 -12.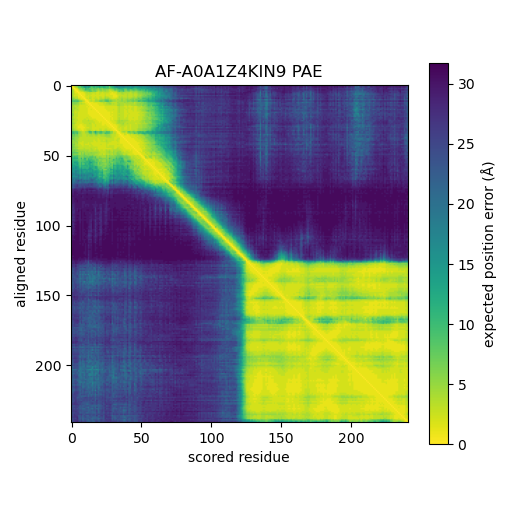975 -34.767 1.00 81.44 64 ASN A O 1
ATOM 478 N N . MET A 1 65 ? 40.380 -13.267 -32.554 1.00 79.81 65 MET A N 1
ATOM 479 C CA . MET A 1 65 ? 41.849 -13.263 -32.612 1.00 79.81 65 MET A CA 1
ATOM 480 C C . MET A 1 65 ? 42.386 -14.447 -33.422 1.00 79.81 65 MET A C 1
ATOM 482 O O . MET A 1 65 ? 43.212 -14.254 -34.315 1.00 79.81 65 MET A O 1
ATOM 486 N N . ASN A 1 66 ? 41.854 -15.651 -33.204 1.00 76.12 66 ASN A N 1
ATOM 487 C CA . ASN A 1 66 ? 42.248 -16.840 -33.964 1.00 76.12 66 ASN A CA 1
ATOM 488 C C . ASN A 1 66 ? 41.924 -16.694 -35.459 1.00 76.12 66 ASN A C 1
ATOM 490 O O . ASN A 1 66 ? 42.709 -17.106 -36.319 1.00 76.12 66 ASN A O 1
ATOM 494 N N . LYS A 1 67 ? 40.796 -16.053 -35.794 1.00 76.56 67 LYS A N 1
ATOM 495 C CA . LYS A 1 67 ? 40.431 -15.738 -37.181 1.00 76.56 67 LYS A CA 1
ATOM 496 C C . LYS A 1 67 ? 41.390 -14.721 -37.808 1.00 76.56 67 LYS A C 1
ATOM 498 O O . LYS A 1 67 ? 41.805 -14.928 -38.948 1.00 76.56 67 LYS A O 1
ATOM 503 N N . MET A 1 68 ? 41.781 -13.671 -37.079 1.00 67.69 68 MET A N 1
ATOM 504 C CA . MET A 1 68 ? 42.777 -12.692 -37.541 1.00 67.69 68 MET A CA 1
ATOM 505 C C . MET A 1 68 ? 44.154 -13.331 -37.761 1.00 67.69 68 MET A C 1
ATOM 507 O O . MET A 1 68 ? 44.762 -13.118 -38.809 1.00 67.69 68 MET A O 1
ATOM 511 N N . MET A 1 69 ? 44.618 -14.177 -36.838 1.00 68.62 69 MET A N 1
ATOM 512 C CA . MET A 1 69 ? 45.914 -14.854 -36.957 1.00 68.62 69 MET A CA 1
ATOM 513 C C . MET A 1 69 ? 45.946 -15.838 -38.139 1.00 68.62 69 MET A C 1
ATOM 515 O O . MET A 1 69 ? 46.925 -15.894 -38.884 1.00 68.62 69 MET A O 1
ATOM 519 N N . LYS A 1 70 ? 44.838 -16.547 -38.392 1.00 63.59 70 LYS A N 1
ATOM 520 C CA . LYS A 1 70 ? 44.690 -17.446 -39.549 1.00 63.59 70 LYS A CA 1
ATOM 521 C C . LYS A 1 70 ? 44.603 -16.700 -40.889 1.00 63.59 70 LYS A C 1
ATOM 523 O O . LYS A 1 70 ? 45.008 -17.250 -41.911 1.00 63.59 70 LYS A O 1
ATOM 528 N N . MET A 1 71 ? 44.093 -15.466 -40.896 1.00 63.12 71 MET A N 1
ATOM 529 C CA . MET A 1 71 ? 44.036 -14.613 -42.090 1.00 63.12 71 MET A CA 1
ATOM 530 C C . MET A 1 71 ? 45.402 -13.988 -42.413 1.00 63.12 71 MET A C 1
ATOM 532 O O . MET A 1 71 ? 45.781 -13.934 -43.580 1.00 63.12 71 MET A O 1
ATOM 536 N N . ASN A 1 72 ? 46.184 -13.626 -41.390 1.00 60.06 72 ASN A N 1
ATOM 537 C CA . ASN A 1 72 ? 47.547 -13.111 -41.550 1.00 60.06 72 ASN A CA 1
ATOM 538 C C . ASN A 1 72 ? 48.524 -14.182 -42.082 1.00 60.06 72 ASN A C 1
ATOM 540 O O . ASN A 1 72 ? 49.332 -13.904 -42.963 1.00 60.06 72 ASN A O 1
ATOM 544 N N . ASN A 1 73 ? 48.375 -15.444 -41.659 1.00 56.00 73 ASN A N 1
ATOM 545 C CA . ASN A 1 73 ? 49.164 -16.565 -42.199 1.00 56.00 73 ASN A CA 1
ATOM 546 C C . ASN A 1 73 ? 48.803 -16.965 -43.643 1.00 56.00 73 ASN A C 1
ATOM 548 O O . ASN A 1 73 ? 49.478 -17.813 -44.224 1.00 56.00 73 ASN A O 1
ATOM 552 N N . ARG A 1 74 ? 47.750 -16.383 -44.233 1.00 55.19 74 ARG A N 1
ATOM 553 C CA . ARG A 1 74 ? 47.394 -16.566 -45.651 1.00 55.19 74 ARG A CA 1
ATOM 554 C C . ARG A 1 74 ? 47.801 -15.387 -46.540 1.00 55.19 74 ARG A C 1
ATOM 556 O O . ARG A 1 74 ? 47.580 -15.463 -47.743 1.00 55.19 74 ARG A O 1
ATOM 563 N N . CYS A 1 75 ? 48.404 -14.336 -45.981 1.00 50.62 75 CYS A N 1
ATOM 564 C CA . CYS A 1 75 ? 48.751 -13.118 -46.714 1.00 50.62 75 CYS A CA 1
ATOM 565 C C . CYS A 1 75 ? 50.172 -12.625 -46.385 1.00 50.62 75 CYS A C 1
ATOM 567 O O . CYS A 1 75 ? 50.387 -11.443 -46.141 1.00 50.62 75 CYS A O 1
ATOM 569 N N . LEU A 1 76 ? 51.152 -13.534 -46.376 1.00 50.78 76 LEU A N 1
ATOM 570 C CA . LEU A 1 76 ? 52.574 -13.181 -46.330 1.00 50.78 76 LEU A CA 1
ATOM 571 C C . LEU A 1 76 ? 53.251 -13.552 -47.653 1.00 50.78 76 LEU A C 1
ATOM 573 O O . LEU A 1 76 ? 53.841 -14.619 -47.784 1.00 50.78 76 LEU A O 1
ATOM 577 N N . LEU A 1 77 ? 53.175 -12.634 -48.617 1.00 49.69 77 LEU A N 1
ATOM 578 C CA . LEU A 1 77 ? 54.212 -12.398 -49.625 1.00 49.69 77 LEU A CA 1
ATOM 579 C C . LEU A 1 77 ? 54.359 -10.870 -49.774 1.00 49.69 77 LEU A C 1
ATOM 581 O O . LEU A 1 77 ? 53.340 -10.177 -49.813 1.00 49.69 77 LEU A O 1
ATOM 585 N N . PRO A 1 78 ? 55.587 -10.320 -49.773 1.00 54.44 78 PRO A N 1
ATOM 586 C CA . PRO A 1 78 ? 55.811 -8.914 -49.468 1.00 54.44 78 PRO A CA 1
ATOM 587 C C . PRO A 1 78 ? 55.733 -8.057 -50.730 1.00 54.44 78 PRO A C 1
ATOM 589 O O . PRO A 1 78 ? 56.343 -8.389 -51.742 1.00 54.44 78 PRO A O 1
ATOM 592 N N . PHE A 1 79 ? 55.064 -6.907 -50.650 1.00 42.25 79 PHE A N 1
ATOM 593 C CA . PHE A 1 79 ? 55.346 -5.800 -51.556 1.00 42.25 79 PHE A CA 1
ATOM 594 C C . PHE A 1 79 ? 55.498 -4.490 -50.789 1.00 42.25 79 PHE A C 1
ATOM 596 O O . PHE A 1 79 ? 54.821 -4.211 -49.803 1.00 42.25 79 PHE A O 1
ATOM 603 N N . MET A 1 80 ? 56.510 -3.771 -51.248 1.00 48.22 80 MET A N 1
ATOM 604 C CA . MET A 1 80 ? 57.247 -2.689 -50.623 1.00 48.22 80 MET A CA 1
ATOM 605 C C . MET A 1 80 ? 56.496 -1.353 -50.594 1.00 48.22 80 MET A C 1
ATOM 607 O O . MET A 1 80 ? 55.697 -1.060 -51.476 1.00 48.22 80 MET A O 1
ATOM 611 N N . MET A 1 81 ? 56.864 -0.547 -49.590 1.00 50.84 81 MET A N 1
ATOM 612 C CA . MET A 1 81 ? 57.035 0.917 -49.597 1.00 50.84 81 MET A CA 1
ATOM 613 C C . MET A 1 81 ? 56.374 1.706 -50.735 1.00 50.84 81 MET A C 1
ATOM 615 O O . MET A 1 81 ? 56.928 1.700 -51.827 1.00 50.84 81 MET A O 1
ATOM 619 N N . VAL A 1 82 ? 55.367 2.542 -50.435 1.00 42.41 82 VAL A N 1
ATOM 620 C CA . VAL A 1 82 ? 55.229 3.895 -51.025 1.00 42.41 82 VAL A CA 1
ATOM 621 C C . VAL A 1 82 ? 54.546 4.848 -50.027 1.00 42.41 82 VAL A C 1
ATOM 623 O O . VAL A 1 82 ? 53.769 4.447 -49.166 1.00 42.41 82 VAL A O 1
ATOM 626 N N . ALA A 1 83 ? 54.942 6.110 -50.157 1.00 40.97 83 ALA A N 1
ATOM 627 C CA . ALA A 1 83 ? 54.885 7.256 -49.275 1.00 40.97 83 ALA A CA 1
ATOM 628 C C . ALA A 1 83 ? 53.521 7.812 -48.817 1.00 40.97 83 ALA A C 1
ATOM 630 O O . ALA A 1 83 ? 52.491 7.761 -49.480 1.00 40.97 83 ALA A O 1
ATOM 631 N N . ILE A 1 84 ? 53.665 8.462 -47.663 1.00 52.78 84 ILE A N 1
ATOM 632 C CA . ILE A 1 84 ? 52.941 9.570 -47.038 1.00 52.78 84 ILE A CA 1
ATOM 633 C C . ILE A 1 84 ? 52.236 10.507 -48.040 1.00 52.78 84 ILE A C 1
ATOM 635 O O . ILE A 1 84 ? 52.885 11.117 -48.886 1.00 52.78 84 ILE A O 1
ATOM 639 N N . ALA A 1 85 ? 50.940 10.742 -47.824 1.00 38.72 85 ALA A N 1
ATOM 640 C CA . ALA A 1 85 ? 50.291 12.025 -48.099 1.00 38.72 85 ALA A CA 1
ATOM 641 C C . ALA A 1 85 ? 49.096 12.205 -47.148 1.00 38.72 85 ALA A C 1
ATOM 643 O O . ALA A 1 85 ? 48.070 11.537 -47.247 1.00 38.72 85 ALA A O 1
ATOM 644 N N . SER A 1 86 ? 49.275 13.093 -46.178 1.00 50.22 86 SER A N 1
ATOM 645 C CA . SER A 1 86 ? 48.297 13.515 -45.181 1.00 50.22 86 SER A CA 1
ATOM 646 C C . SER A 1 86 ? 47.308 14.523 -45.763 1.00 50.22 86 SER A C 1
ATOM 648 O O . SER A 1 86 ? 47.735 15.617 -46.126 1.00 50.22 86 SER A O 1
ATOM 650 N N . LEU A 1 87 ? 46.005 14.213 -45.763 1.00 43.31 87 LEU A N 1
ATOM 651 C CA . LEU A 1 87 ? 44.934 15.206 -45.903 1.00 43.31 87 LEU A CA 1
ATOM 652 C C . LEU A 1 87 ? 43.667 14.820 -45.117 1.00 43.31 87 LEU A C 1
ATOM 654 O O . LEU A 1 87 ? 43.235 13.671 -45.116 1.00 43.31 87 LEU A O 1
ATOM 658 N N . SER A 1 88 ? 43.049 15.865 -44.557 1.00 44.41 88 SER A N 1
ATOM 659 C CA . SER A 1 88 ? 41.679 15.995 -44.026 1.00 44.41 88 SER A CA 1
ATOM 660 C C . SER A 1 88 ? 41.384 15.519 -42.591 1.00 44.41 88 SER A C 1
ATOM 662 O O . SER A 1 88 ? 40.854 14.441 -42.347 1.00 44.41 88 SER A O 1
ATOM 664 N N . SER A 1 89 ? 41.614 16.419 -41.626 1.00 39.12 89 SER A N 1
ATOM 665 C CA . SER A 1 89 ? 40.831 16.455 -40.383 1.00 39.12 89 SER A CA 1
ATOM 666 C C . SER A 1 89 ? 39.439 17.016 -40.680 1.00 39.12 89 SER A C 1
ATOM 668 O O . SER A 1 89 ? 39.302 18.193 -41.011 1.00 39.12 89 SER A O 1
ATOM 670 N N . CYS A 1 90 ? 38.404 16.197 -40.513 1.00 36.19 90 CYS A N 1
ATOM 671 C CA . CYS A 1 90 ? 37.021 16.649 -40.387 1.00 36.19 90 CYS A CA 1
ATOM 672 C C . CYS A 1 90 ? 36.691 16.774 -38.894 1.00 36.19 90 CYS A C 1
ATOM 674 O O . CYS A 1 90 ? 36.526 15.768 -38.210 1.00 36.19 90 CYS A O 1
ATOM 676 N N . SER A 1 91 ? 36.593 18.005 -38.390 1.00 38.09 91 SER A N 1
ATOM 677 C CA . SER A 1 91 ? 36.049 18.288 -37.059 1.00 38.09 91 SER A CA 1
ATOM 678 C C . SER A 1 91 ? 34.628 18.818 -37.234 1.00 38.09 91 SER A C 1
ATOM 680 O O . SER A 1 91 ? 34.432 19.911 -37.759 1.00 38.09 91 SER A O 1
ATOM 682 N N . SER A 1 92 ? 33.631 18.019 -36.858 1.00 40.53 92 SER A N 1
ATOM 683 C CA . SER A 1 92 ? 32.231 18.446 -36.778 1.00 40.53 92 SER A CA 1
ATOM 684 C C . SER A 1 92 ? 31.817 18.427 -35.312 1.00 40.53 92 SER A C 1
ATOM 686 O O . SER A 1 92 ? 31.501 17.388 -34.742 1.00 40.53 92 SER A O 1
ATOM 688 N N . ASN A 1 93 ? 31.876 19.604 -34.694 1.00 43.53 93 ASN A N 1
ATOM 689 C CA . ASN A 1 93 ? 31.371 19.847 -33.352 1.00 43.53 93 ASN A CA 1
ATOM 690 C C . ASN A 1 93 ? 29.975 20.485 -33.483 1.00 43.53 93 ASN A C 1
ATOM 692 O O . ASN A 1 93 ? 29.859 21.510 -34.159 1.00 43.53 93 ASN A O 1
ATOM 696 N N . PRO A 1 94 ? 28.912 19.929 -32.883 1.00 45.22 94 PRO A N 1
ATOM 697 C CA . PRO A 1 94 ? 27.616 20.587 -32.869 1.00 45.22 94 PRO A CA 1
ATOM 698 C C . PRO A 1 94 ? 27.616 21.699 -31.811 1.00 45.22 94 PRO A C 1
ATOM 700 O O . PRO A 1 94 ? 27.711 21.450 -30.610 1.00 45.22 94 PRO A O 1
ATOM 703 N N . SER A 1 95 ? 27.512 22.947 -32.262 1.00 35.81 95 SER A N 1
ATOM 704 C CA . SER A 1 95 ? 27.189 24.085 -31.405 1.00 35.81 95 SER A CA 1
ATOM 705 C C . SER A 1 95 ? 25.711 24.027 -31.020 1.00 35.81 95 SER A C 1
ATOM 707 O O . SER A 1 95 ? 24.833 24.190 -31.864 1.00 35.81 95 SER A O 1
ATOM 709 N N . ASN A 1 96 ? 25.444 23.831 -29.729 1.00 34.03 96 ASN A N 1
ATOM 710 C CA . ASN A 1 96 ? 24.140 24.078 -29.125 1.00 34.03 96 ASN A CA 1
ATOM 711 C C . ASN A 1 96 ? 23.743 25.543 -29.351 1.00 34.03 96 ASN A C 1
ATOM 713 O O . ASN A 1 96 ? 24.371 26.457 -28.818 1.00 34.03 96 ASN A O 1
ATOM 717 N N . THR A 1 97 ? 22.693 25.768 -30.139 1.00 32.12 97 THR A N 1
ATOM 718 C CA . THR A 1 97 ? 22.029 27.068 -30.232 1.00 32.12 97 THR A CA 1
ATOM 719 C C . THR A 1 97 ? 21.142 27.253 -29.005 1.00 32.12 97 THR A C 1
ATOM 721 O O . THR A 1 97 ? 20.110 26.600 -28.855 1.00 32.12 97 THR A O 1
ATOM 724 N N . THR A 1 98 ? 21.550 28.154 -28.118 1.00 35.78 98 THR A N 1
ATOM 725 C CA . THR A 1 98 ? 20.722 28.687 -27.037 1.00 35.78 98 THR A CA 1
ATOM 726 C C . THR A 1 98 ? 19.685 29.632 -27.644 1.00 35.78 98 THR A C 1
ATOM 728 O O . THR A 1 98 ? 19.964 30.807 -27.863 1.00 35.78 98 THR A O 1
ATOM 731 N N . ASN A 1 99 ? 18.483 29.130 -27.930 1.00 32.56 99 ASN A N 1
ATOM 732 C CA . ASN A 1 99 ? 17.334 29.986 -28.217 1.00 32.56 99 ASN A CA 1
ATOM 733 C C . ASN A 1 99 ? 16.653 30.366 -26.900 1.00 32.56 99 ASN A C 1
ATOM 735 O O . ASN A 1 99 ? 15.802 29.650 -26.376 1.00 32.56 99 ASN A O 1
ATOM 739 N N . THR A 1 100 ? 17.045 31.525 -26.376 1.00 37.19 100 THR A N 1
ATOM 740 C CA . THR A 1 100 ? 16.298 32.267 -25.362 1.00 37.19 100 THR A CA 1
ATOM 741 C C . THR A 1 100 ? 15.039 32.827 -26.016 1.00 37.19 100 THR A C 1
ATOM 743 O O . THR A 1 100 ? 15.079 33.863 -26.674 1.00 37.19 100 THR A O 1
ATOM 746 N N . ILE A 1 101 ? 13.907 32.151 -25.826 1.00 38.12 101 ILE A N 1
ATOM 747 C CA . ILE A 1 101 ? 12.586 32.749 -26.022 1.00 38.12 101 ILE A CA 1
ATOM 748 C C . ILE A 1 101 ? 11.890 32.690 -24.671 1.00 38.12 101 ILE A C 1
ATOM 750 O O . ILE A 1 101 ? 11.516 31.628 -24.183 1.00 38.12 101 ILE A O 1
ATOM 754 N N . SER A 1 102 ? 11.784 33.863 -24.060 1.00 43.03 102 SER A N 1
ATOM 755 C CA . SER A 1 102 ? 10.990 34.133 -22.871 1.00 43.03 102 SER A CA 1
ATOM 756 C C . SER A 1 102 ? 9.513 34.226 -23.257 1.00 43.03 102 SER A C 1
ATOM 758 O O . SER A 1 102 ? 9.170 35.025 -24.132 1.00 43.03 102 SER A O 1
ATOM 760 N N . PRO A 1 103 ? 8.625 33.494 -22.566 1.00 39.09 103 PRO A N 1
ATOM 761 C CA . PRO A 1 103 ? 7.285 33.985 -22.312 1.00 39.09 103 PRO A CA 1
ATOM 762 C C . PRO A 1 103 ? 7.058 34.094 -20.800 1.00 39.09 103 PRO A C 1
ATOM 764 O O . PRO A 1 103 ? 7.022 33.109 -20.068 1.00 39.09 103 PRO A O 1
ATOM 767 N N . LYS A 1 104 ? 6.924 35.350 -20.371 1.00 37.12 104 LYS A N 1
ATOM 768 C CA . LYS A 1 104 ? 6.028 35.898 -19.339 1.00 37.12 104 LYS A CA 1
ATOM 769 C C . LYS A 1 104 ? 5.296 34.875 -18.434 1.00 37.12 104 LYS A C 1
ATOM 771 O O . LYS A 1 104 ? 4.593 34.007 -18.950 1.00 37.12 104 LYS A O 1
ATOM 776 N N . PRO A 1 105 ? 5.346 35.037 -17.095 1.00 39.22 105 PRO A N 1
ATOM 777 C CA . PRO A 1 105 ? 4.758 34.087 -16.155 1.00 39.22 105 PRO A CA 1
ATOM 778 C C . PRO A 1 105 ? 3.242 33.970 -16.343 1.00 39.22 105 PRO A C 1
ATOM 780 O O . PRO A 1 105 ? 2.503 34.950 -16.222 1.00 39.22 105 PRO A O 1
ATOM 783 N N . ALA A 1 106 ? 2.789 32.751 -16.630 1.00 35.44 106 ALA A N 1
ATOM 784 C CA . ALA A 1 106 ? 1.385 32.386 -16.559 1.00 35.44 106 ALA A CA 1
ATOM 785 C C . ALA A 1 106 ? 0.947 32.358 -15.079 1.00 35.44 106 ALA A C 1
ATOM 787 O O . ALA A 1 106 ? 1.667 31.805 -14.241 1.00 35.44 106 ALA A O 1
ATOM 788 N N . PRO A 1 107 ? -0.199 32.962 -14.724 1.00 39.69 107 PRO A N 1
ATOM 789 C CA . PRO A 1 107 ? -0.679 32.990 -13.353 1.00 39.69 107 PRO A CA 1
ATOM 790 C C . PRO A 1 107 ? -1.021 31.583 -12.852 1.00 39.69 107 PRO A C 1
ATOM 792 O O . PRO A 1 107 ? -1.615 30.765 -13.553 1.00 39.69 107 PRO A O 1
ATOM 795 N N . SER A 1 108 ? -0.645 31.345 -11.597 1.00 40.19 108 SER A N 1
ATOM 796 C CA . SER A 1 108 ? -1.013 30.187 -10.790 1.00 40.19 108 SER A CA 1
ATOM 797 C C . SER A 1 108 ? -2.509 29.868 -10.911 1.00 40.19 108 SER A C 1
ATOM 799 O O . SER A 1 108 ? -3.365 30.701 -10.613 1.00 40.19 108 SER A O 1
ATOM 801 N N . MET A 1 109 ? -2.831 28.623 -11.270 1.00 46.31 109 MET A N 1
ATOM 802 C CA . MET A 1 109 ? -4.192 28.063 -11.255 1.00 46.31 109 MET A CA 1
ATOM 803 C C . MET A 1 109 ? -4.770 27.903 -9.829 1.00 46.31 109 MET A C 1
ATOM 805 O O . MET A 1 109 ? -5.805 27.269 -9.645 1.00 46.31 109 MET A O 1
ATOM 809 N N . ALA A 1 110 ? -4.157 28.516 -8.811 1.00 46.34 110 ALA A N 1
ATOM 810 C CA . ALA A 1 110 ? -4.679 28.575 -7.448 1.00 46.34 110 ALA A CA 1
ATOM 811 C C . ALA A 1 110 ? -5.825 29.593 -7.250 1.00 46.34 110 ALA A C 1
ATOM 813 O O . ALA A 1 110 ? -6.352 29.679 -6.144 1.00 46.34 110 ALA A O 1
ATOM 814 N N . GLN A 1 111 ? -6.240 30.356 -8.275 1.00 44.12 111 GLN A N 1
ATOM 815 C CA . GLN A 1 111 ? -7.160 31.491 -8.070 1.00 44.12 111 GLN A CA 1
ATOM 816 C C . GLN A 1 111 ? -8.424 31.540 -8.950 1.00 44.12 111 GLN A C 1
ATOM 818 O O . GLN A 1 111 ? -9.194 32.491 -8.846 1.00 44.12 111 GLN A O 1
ATOM 823 N N . LEU A 1 112 ? -8.732 30.489 -9.721 1.00 36.41 112 LEU A N 1
ATOM 824 C CA . LEU A 1 112 ? -10.062 30.295 -10.330 1.00 36.41 112 LEU A CA 1
ATOM 825 C C . LEU A 1 112 ? -10.788 29.084 -9.730 1.00 36.41 112 LEU A C 1
ATOM 827 O O . LEU A 1 112 ? -11.103 28.098 -10.390 1.00 36.41 112 LEU A O 1
AT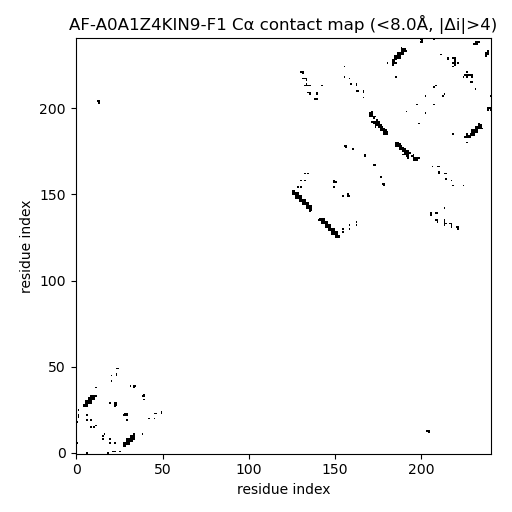OM 831 N N . ARG A 1 113 ? -11.093 29.178 -8.435 1.00 41.09 113 ARG A N 1
ATOM 832 C CA . ARG A 1 113 ? -12.219 28.445 -7.837 1.00 41.09 113 ARG A CA 1
ATOM 833 C C . ARG A 1 113 ? -12.830 29.225 -6.677 1.00 41.09 113 ARG A C 1
ATOM 835 O O . ARG A 1 113 ? -13.151 28.677 -5.632 1.00 41.09 113 ARG A O 1
ATOM 842 N N . ALA A 1 114 ? -13.010 30.527 -6.875 1.00 43.75 114 ALA A N 1
ATOM 843 C CA . ALA A 1 114 ? -13.963 31.297 -6.097 1.00 43.75 114 ALA A CA 1
ATOM 844 C C . ALA A 1 114 ? -15.257 31.397 -6.915 1.00 43.75 114 ALA A C 1
ATOM 846 O O . ALA A 1 114 ? -15.288 32.049 -7.954 1.00 43.75 114 ALA A O 1
ATOM 847 N N . LYS A 1 115 ? -16.316 30.770 -6.385 1.00 40.03 115 LYS A N 1
ATOM 848 C CA . LYS A 1 115 ? -17.733 30.968 -6.734 1.00 40.03 115 LYS A CA 1
ATOM 849 C C . LYS A 1 115 ? -18.293 30.141 -7.902 1.00 40.03 115 LYS A C 1
ATOM 851 O O . LYS A 1 115 ? -18.573 30.663 -8.973 1.00 40.03 115 LYS A O 1
ATOM 856 N N . THR A 1 116 ? -18.637 28.879 -7.630 1.00 29.58 116 THR A N 1
ATOM 857 C CA . THR A 1 116 ? -19.912 28.312 -8.115 1.00 29.58 116 THR A CA 1
ATOM 858 C C . THR A 1 116 ? -20.406 27.211 -7.170 1.00 29.58 116 THR A C 1
ATOM 860 O O . THR A 1 116 ? -19.715 26.228 -6.929 1.00 29.58 116 THR A O 1
ATOM 863 N N . ASN A 1 117 ? -21.612 27.442 -6.650 1.00 29.44 117 ASN A N 1
ATOM 864 C CA . ASN A 1 117 ? -22.553 26.543 -5.981 1.00 29.44 117 ASN A CA 1
ATOM 865 C C . ASN A 1 117 ? -22.082 25.808 -4.721 1.00 29.44 117 ASN A C 1
ATOM 867 O O . ASN A 1 117 ? -21.649 24.659 -4.731 1.00 29.44 117 ASN A O 1
ATOM 871 N N . ASN A 1 118 ? -22.325 26.504 -3.610 1.00 41.47 118 ASN A N 1
ATOM 872 C CA . ASN A 1 118 ? -22.629 25.941 -2.304 1.00 41.47 118 ASN A CA 1
ATOM 873 C C . ASN A 1 118 ? -23.751 24.891 -2.453 1.00 41.47 118 ASN A C 1
ATOM 875 O O . ASN A 1 118 ? -24.935 25.210 -2.398 1.00 41.47 118 ASN A O 1
ATOM 879 N N . ILE A 1 119 ? -23.378 23.633 -2.674 1.00 38.41 119 ILE A N 1
ATOM 880 C CA . ILE A 1 119 ? -24.121 22.520 -2.095 1.00 38.41 119 ILE A CA 1
ATOM 881 C C . ILE A 1 119 ? -23.324 22.169 -0.853 1.00 38.41 119 ILE A C 1
ATOM 883 O O . ILE A 1 119 ? -22.389 21.371 -0.880 1.00 38.41 119 ILE A O 1
ATOM 887 N N . GLU A 1 120 ? -23.662 22.873 0.221 1.00 36.72 120 GLU A N 1
ATOM 888 C CA . GLU A 1 120 ? -23.388 22.444 1.580 1.00 36.72 120 GLU A CA 1
ATOM 889 C C . GLU A 1 120 ? -23.721 20.945 1.663 1.00 36.72 120 GLU A C 1
ATOM 891 O O . GLU A 1 120 ? -24.869 20.561 1.400 1.00 36.72 120 GLU A O 1
ATOM 896 N N . PRO A 1 121 ? -22.758 20.055 1.970 1.00 38.91 121 PRO A N 1
ATOM 897 C CA . PRO A 1 121 ? -23.107 18.720 2.400 1.00 38.91 121 PRO A CA 1
ATOM 898 C C . PRO A 1 121 ? -23.878 18.937 3.691 1.00 38.91 121 PRO A C 1
ATOM 900 O O . PRO A 1 121 ? -23.281 19.259 4.717 1.00 38.91 121 PRO A O 1
ATOM 903 N N . LYS A 1 122 ? -25.207 18.839 3.596 1.00 36.47 122 LYS A N 1
ATOM 904 C CA . LYS A 1 122 ? -26.145 18.797 4.713 1.00 36.47 122 LYS A CA 1
ATOM 905 C C . LYS A 1 122 ? -25.449 18.046 5.836 1.00 36.47 122 LYS A C 1
ATOM 907 O O . LYS A 1 122 ? -25.186 16.853 5.673 1.00 36.47 122 LYS A O 1
ATOM 912 N N . ALA A 1 123 ? -25.050 18.772 6.881 1.00 38.88 123 ALA A N 1
ATOM 913 C CA . ALA A 1 123 ? -24.247 18.234 7.961 1.00 38.88 123 ALA A CA 1
ATOM 914 C C . ALA A 1 123 ? -25.009 17.047 8.544 1.00 38.88 123 ALA A C 1
ATOM 916 O O . ALA A 1 123 ? -25.970 17.199 9.299 1.00 38.88 123 ALA A O 1
ATOM 917 N N . VAL A 1 124 ? -24.620 15.843 8.131 1.00 45.81 124 VAL A N 1
ATOM 918 C CA . VAL A 1 124 ? -25.044 14.633 8.804 1.00 45.81 124 VAL A CA 1
ATOM 919 C C . VAL A 1 124 ? -24.380 14.759 10.158 1.00 45.81 124 VAL A C 1
ATOM 921 O O . VAL A 1 124 ? -23.156 14.677 10.257 1.00 45.81 124 VAL A O 1
ATOM 924 N N . SER A 1 125 ? -25.192 15.041 11.177 1.00 49.78 125 SER A N 1
ATOM 925 C CA . SER A 1 125 ? -24.839 14.920 12.587 1.00 49.78 125 SER A CA 1
ATOM 926 C C . SER A 1 125 ? -24.467 13.458 12.844 1.00 49.78 125 SER A C 1
ATOM 928 O O . SER A 1 125 ? -25.263 12.632 13.284 1.00 49.78 125 SER A O 1
ATOM 930 N N . GLY A 1 126 ? -23.275 13.095 12.393 1.00 64.88 126 GLY A N 1
ATOM 931 C CA . GLY A 1 126 ? -22.712 11.767 12.441 1.00 64.88 126 GLY A CA 1
ATOM 932 C C . GLY A 1 126 ? -21.623 11.789 13.487 1.00 64.88 126 GLY A C 1
ATOM 933 O O . GLY A 1 126 ? -20.737 12.642 13.448 1.00 64.88 126 GLY A O 1
ATOM 934 N N . LYS A 1 127 ? -21.685 10.848 14.430 1.00 88.25 127 LYS A N 1
ATOM 935 C CA . LYS A 1 127 ? -20.597 10.633 15.385 1.00 88.25 127 LYS A CA 1
ATOM 936 C C . LYS A 1 127 ? -19.289 10.515 14.606 1.00 88.25 127 LYS A C 1
ATOM 938 O O . LYS A 1 127 ? -19.213 9.764 13.633 1.00 88.25 127 LYS A O 1
ATOM 943 N N . THR A 1 128 ? -18.278 11.262 15.016 1.00 90.62 128 THR A N 1
ATOM 944 C CA . THR A 1 128 ? -16.927 11.155 14.477 1.00 90.62 128 THR A CA 1
ATOM 945 C C . THR A 1 128 ? -16.065 10.330 15.416 1.00 90.62 128 THR A C 1
ATOM 947 O O . THR A 1 128 ? -16.390 10.144 16.590 1.00 90.62 128 THR A O 1
ATOM 950 N N . VAL A 1 129 ? -14.973 9.792 14.887 1.00 93.88 129 VAL A N 1
ATOM 951 C CA . VAL A 1 129 ? -14.003 9.042 15.672 1.00 93.88 129 VAL A CA 1
ATOM 952 C C . VAL A 1 129 ? -12.590 9.422 15.265 1.00 93.88 129 VAL A C 1
ATOM 954 O O . VAL A 1 129 ? -12.314 9.695 14.094 1.00 93.88 129 VAL A O 1
ATOM 957 N N . ASN A 1 130 ? -11.704 9.461 16.256 1.00 95.19 130 ASN A N 1
ATOM 958 C CA . ASN A 1 130 ? -10.286 9.675 16.030 1.00 95.19 130 ASN A CA 1
ATOM 959 C C . ASN A 1 130 ? -9.645 8.360 15.589 1.00 95.19 130 ASN A C 1
ATOM 961 O O . ASN A 1 130 ? -9.816 7.316 16.223 1.00 95.19 130 ASN A O 1
ATOM 965 N N . VAL A 1 131 ? -8.910 8.436 14.491 1.00 96.56 131 VAL A N 1
ATOM 966 C CA . VAL A 1 131 ? -8.188 7.331 13.870 1.00 96.56 131 VAL A CA 1
ATOM 967 C C . VAL A 1 131 ? -6.746 7.767 13.690 1.00 96.56 131 VAL A C 1
ATOM 969 O O . VAL A 1 131 ? -6.485 8.904 13.303 1.00 96.56 131 VAL A O 1
ATOM 972 N N . THR A 1 132 ? -5.807 6.868 13.950 1.00 97.88 132 THR A N 1
ATOM 973 C CA . THR A 1 132 ? -4.397 7.100 13.624 1.00 97.88 132 THR A CA 1
ATOM 974 C C . THR A 1 132 ? -4.106 6.480 12.264 1.00 97.88 132 THR A C 1
ATOM 976 O O . THR A 1 132 ? -4.187 5.260 12.126 1.00 97.88 132 THR A O 1
ATOM 979 N N . LEU A 1 133 ? -3.795 7.300 11.264 1.00 97.88 133 LEU A N 1
ATOM 980 C CA . LEU A 1 133 ? -3.213 6.853 10.000 1.00 97.88 133 LEU A CA 1
ATOM 981 C C . LEU A 1 133 ? -1.704 6.712 10.165 1.00 97.88 133 LEU A C 1
ATOM 983 O O . LEU A 1 133 ? -1.101 7.424 10.960 1.00 97.88 133 LEU A O 1
ATOM 987 N N . TYR A 1 134 ? -1.109 5.802 9.412 1.00 98.06 134 TYR A N 1
ATOM 988 C CA . TYR A 1 134 ? 0.331 5.604 9.367 1.00 98.06 134 TYR A CA 1
ATOM 989 C C . TYR A 1 134 ? 0.790 5.735 7.924 1.00 98.06 134 TYR A C 1
ATOM 991 O O . TYR A 1 134 ? 0.376 4.940 7.082 1.00 98.06 134 TYR A O 1
ATOM 999 N N . THR A 1 135 ? 1.641 6.712 7.647 1.00 95.25 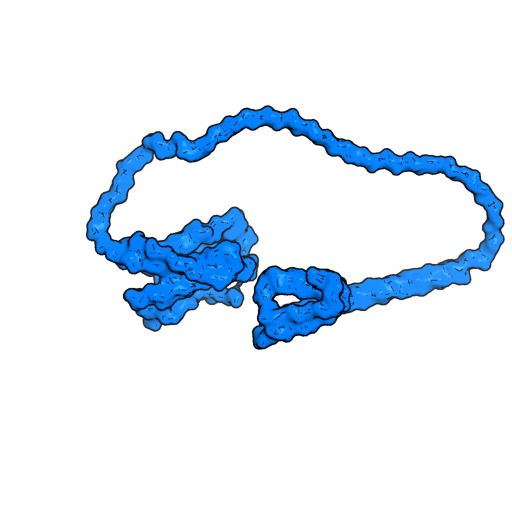135 THR A N 1
ATOM 1000 C CA . THR A 1 135 ? 2.229 6.952 6.323 1.00 95.25 135 THR A CA 1
ATOM 1001 C C . THR A 1 135 ? 3.721 6.656 6.370 1.00 95.25 135 THR A C 1
ATOM 1003 O O . THR A 1 135 ? 4.327 6.699 7.438 1.00 95.25 135 THR A O 1
ATOM 1006 N N . SER A 1 136 ? 4.312 6.285 5.240 1.00 94.69 136 SER A N 1
ATOM 1007 C CA . SER A 1 136 ? 5.766 6.141 5.146 1.00 94.69 136 SER A CA 1
ATOM 1008 C C . SER A 1 136 ? 6.449 7.495 5.336 1.00 94.69 136 SER A C 1
ATOM 1010 O O . SER A 1 136 ? 5.966 8.504 4.819 1.00 94.69 136 SER A O 1
ATOM 1012 N N . ASP A 1 137 ? 7.593 7.519 6.016 1.00 92.69 137 ASP A N 1
ATOM 1013 C CA . ASP A 1 137 ? 8.511 8.651 5.903 1.00 92.69 137 ASP A CA 1
ATOM 1014 C C . ASP A 1 137 ? 9.103 8.755 4.480 1.00 92.69 137 ASP A C 1
ATOM 1016 O O . ASP A 1 137 ? 8.933 7.875 3.629 1.00 92.69 137 ASP A O 1
ATOM 1020 N N . VAL A 1 138 ? 9.819 9.852 4.220 1.00 89.44 138 VAL A N 1
ATOM 1021 C CA . VAL A 1 138 ? 10.456 10.129 2.920 1.00 89.44 138 VAL A CA 1
ATOM 1022 C C . VAL A 1 138 ? 11.647 9.215 2.605 1.00 89.44 138 VAL A C 1
ATOM 1024 O O . VAL A 1 138 ? 12.186 9.286 1.504 1.00 89.44 138 VAL A O 1
ATOM 1027 N N . GLN A 1 139 ? 12.106 8.415 3.568 1.00 90.69 139 GLN A N 1
ATOM 1028 C CA . GLN A 1 139 ? 13.198 7.446 3.419 1.00 90.69 139 GLN A CA 1
ATOM 1029 C C . GLN A 1 139 ? 12.685 6.001 3.307 1.00 90.69 139 GLN A C 1
ATOM 1031 O O . GLN A 1 139 ? 13.472 5.089 3.056 1.00 90.69 139 GLN A O 1
ATOM 1036 N N . CYS A 1 140 ? 11.377 5.797 3.460 1.00 92.81 140 CYS A N 1
ATOM 1037 C CA . CYS A 1 140 ? 10.687 4.516 3.435 1.00 92.81 140 CYS A CA 1
ATOM 1038 C C . CYS A 1 140 ? 11.210 3.527 4.488 1.00 92.81 140 CYS A C 1
ATOM 1040 O O . CYS A 1 140 ? 11.364 2.336 4.211 1.00 92.81 140 CYS A O 1
ATOM 1042 N N . GLN A 1 141 ? 11.504 4.039 5.689 1.00 92.00 141 GLN A N 1
ATOM 1043 C CA . GLN A 1 141 ? 12.067 3.264 6.804 1.00 92.00 141 GLN A CA 1
ATOM 1044 C C . GLN A 1 141 ? 11.087 3.136 7.969 1.00 92.00 141 GLN A C 1
ATOM 1046 O O . GLN A 1 141 ? 10.898 2.039 8.502 1.00 92.00 141 GLN A O 1
ATOM 1051 N N . GLU A 1 142 ? 10.429 4.231 8.341 1.00 95.81 142 GLU A N 1
ATOM 1052 C CA . GLU A 1 142 ? 9.498 4.268 9.461 1.00 95.81 142 GLU A CA 1
ATOM 1053 C C . GLU A 1 142 ? 8.092 4.695 9.037 1.00 95.81 142 GLU A C 1
ATOM 1055 O O . GLU A 1 142 ? 7.864 5.348 8.014 1.00 95.81 142 GLU A O 1
ATOM 1060 N N . PHE A 1 143 ? 7.118 4.314 9.866 1.00 97.81 143 PHE A N 1
ATOM 1061 C CA . PHE A 1 143 ? 5.753 4.802 9.743 1.00 97.81 143 PHE A CA 1
ATOM 1062 C C . PHE A 1 143 ? 5.531 6.007 10.648 1.00 97.81 143 PHE A C 1
ATOM 1064 O O . PHE A 1 143 ? 5.623 5.901 11.874 1.00 97.81 143 PHE A O 1
ATOM 1071 N N . VAL A 1 144 ? 5.117 7.116 10.053 1.00 97.25 144 VAL A N 1
ATOM 1072 C CA . VAL A 1 144 ? 4.774 8.350 10.751 1.00 97.25 144 VAL A CA 1
ATOM 1073 C C . VAL A 1 144 ? 3.283 8.328 11.119 1.00 97.25 144 VAL A C 1
ATOM 1075 O O . VAL A 1 144 ? 2.431 8.210 10.234 1.00 97.25 144 VAL A O 1
ATOM 1078 N N . PRO A 1 145 ? 2.920 8.415 12.414 1.00 97.94 145 PRO A N 1
ATOM 1079 C CA . PRO A 1 145 ? 1.526 8.431 12.837 1.00 97.94 145 PRO A CA 1
ATOM 1080 C C . PRO A 1 145 ? 0.892 9.814 12.641 1.00 97.94 145 PRO A C 1
ATOM 1082 O O . PRO A 1 145 ? 1.394 10.823 13.134 1.00 97.94 145 PRO A O 1
ATOM 1085 N N . GLN A 1 146 ? -0.289 9.851 12.030 1.00 95.69 146 GLN A N 1
ATOM 1086 C CA . GLN A 1 146 ? -1.113 11.046 11.890 1.00 95.69 146 GLN A CA 1
ATOM 1087 C C . GLN A 1 146 ? -2.513 10.795 12.451 1.00 95.69 146 GLN A C 1
ATOM 1089 O O . GLN A 1 146 ? -3.257 9.940 11.974 1.00 95.69 146 GLN A O 1
ATOM 1094 N N . LYS A 1 147 ? -2.914 11.569 13.462 1.00 96.19 147 LYS A N 1
ATOM 1095 C CA . LYS A 1 147 ? -4.282 11.509 13.988 1.00 96.19 147 LYS A CA 1
ATOM 1096 C C . LYS A 1 147 ? -5.224 12.290 13.082 1.00 96.19 147 LYS A C 1
ATOM 1098 O O . LYS A 1 147 ? -5.001 13.467 12.814 1.00 96.19 147 LYS A O 1
ATOM 1103 N N . VAL A 1 148 ? -6.300 11.642 12.658 1.00 93.88 148 VAL A N 1
ATOM 1104 C CA . VAL A 1 148 ? -7.350 12.237 11.833 1.00 93.88 148 VAL A CA 1
ATOM 1105 C C . VAL A 1 148 ? -8.720 11.922 12.409 1.00 93.88 148 VAL A C 1
ATOM 1107 O O . VAL A 1 148 ? -8.946 10.874 13.014 1.00 93.88 148 VAL A O 1
ATOM 1110 N N . THR A 1 149 ? -9.663 12.821 12.170 1.00 93.44 149 THR A N 1
ATOM 1111 C CA . THR A 1 149 ? -11.069 12.611 12.497 1.00 93.44 149 THR A CA 1
ATOM 1112 C C . THR A 1 149 ? -11.799 12.125 11.252 1.00 93.44 149 THR A C 1
ATOM 1114 O O . THR A 1 149 ? -11.709 12.741 10.186 1.00 93.44 149 THR A O 1
ATOM 1117 N N . VAL A 1 150 ? -12.517 11.010 11.376 1.00 91.00 150 VAL A N 1
ATOM 1118 C CA . VAL A 1 150 ? -13.357 10.455 10.304 1.00 91.00 150 VAL A CA 1
ATOM 1119 C C . VAL A 1 150 ? -14.771 10.194 10.821 1.00 91.00 150 VAL A C 1
ATOM 1121 O O . VAL A 1 150 ? -14.952 9.982 12.023 1.00 91.00 150 VAL A O 1
ATOM 1124 N N . PRO A 1 151 ? -15.792 10.181 9.946 1.00 93.31 151 PRO A N 1
ATOM 1125 C CA . PRO A 1 151 ? -17.114 9.687 10.314 1.00 93.31 151 PRO A CA 1
ATOM 1126 C C . PRO A 1 151 ? -17.021 8.273 10.907 1.00 93.31 151 PRO A C 1
ATOM 1128 O O . PRO A 1 151 ? -16.342 7.407 10.348 1.00 93.31 151 PRO A O 1
ATOM 1131 N N . ALA A 1 152 ? -17.692 8.032 12.038 1.00 89.44 152 ALA A N 1
ATOM 1132 C CA . ALA A 1 152 ? -17.686 6.727 12.704 1.00 89.44 152 ALA A CA 1
ATOM 1133 C C . ALA A 1 152 ? -18.336 5.653 11.821 1.00 89.44 152 ALA A C 1
ATOM 1135 O O . ALA A 1 152 ? -17.861 4.516 11.754 1.00 89.44 152 ALA A O 1
ATOM 1136 N N . THR A 1 153 ? -19.378 6.036 11.078 1.00 86.69 153 THR A N 1
ATOM 1137 C CA . THR A 1 153 ? -19.941 5.238 9.989 1.00 86.69 153 THR A CA 1
ATOM 1138 C C . THR A 1 153 ? -18.897 5.093 8.884 1.00 86.69 153 THR A C 1
ATOM 1140 O O . THR A 1 153 ? -18.495 6.085 8.282 1.00 86.69 153 THR A O 1
ATOM 1143 N N . GLN A 1 154 ? -18.468 3.858 8.607 1.00 90.38 154 GLN A N 1
ATOM 1144 C CA . GLN A 1 154 ? -17.445 3.537 7.598 1.00 90.38 154 GLN A CA 1
ATOM 1145 C C . GLN A 1 154 ? -16.032 4.067 7.914 1.00 90.38 154 GLN A C 1
ATOM 1147 O O . GLN A 1 154 ? -15.231 4.277 7.005 1.00 90.38 154 GLN A O 1
ATOM 1152 N N . SER A 1 155 ? -15.693 4.241 9.197 1.00 95.38 155 SER A N 1
ATOM 1153 C CA . SER A 1 155 ? -14.369 4.724 9.633 1.00 95.38 155 SER A CA 1
ATOM 1154 C C . SER A 1 155 ? -13.191 3.969 8.997 1.00 95.38 155 SER A C 1
ATOM 1156 O O . SER A 1 155 ? -12.236 4.605 8.559 1.00 95.38 155 SER A O 1
ATOM 1158 N N . VAL A 1 156 ? -13.292 2.641 8.860 1.00 97.06 156 VAL A N 1
ATOM 1159 C CA . VAL A 1 156 ? -12.288 1.795 8.186 1.00 97.06 156 VAL A CA 1
ATOM 1160 C C . VAL A 1 156 ? -12.112 2.199 6.717 1.00 97.06 156 VAL A C 1
ATOM 1162 O O . VAL A 1 156 ? -11.007 2.507 6.279 1.00 97.06 156 VAL A O 1
ATOM 1165 N N . THR A 1 157 ? -13.206 2.240 5.951 1.00 97.44 157 THR A N 1
ATOM 1166 C CA . THR A 1 157 ? -13.191 2.600 4.524 1.00 97.44 157 THR A CA 1
ATOM 1167 C C . THR A 1 157 ? -12.666 4.018 4.308 1.00 97.44 157 THR A C 1
ATOM 1169 O O . THR A 1 157 ? -11.896 4.250 3.377 1.00 97.44 157 THR A O 1
ATOM 1172 N N . ASN A 1 158 ? -13.035 4.956 5.182 1.00 96.19 158 ASN A N 1
ATOM 1173 C CA . ASN A 1 158 ? -12.581 6.345 5.117 1.00 96.19 158 ASN A CA 1
ATOM 1174 C C . ASN A 1 158 ? -11.080 6.479 5.408 1.00 96.19 158 ASN A C 1
ATOM 1176 O O . ASN A 1 158 ? -10.398 7.266 4.755 1.00 96.19 158 ASN A O 1
ATOM 1180 N N . ALA A 1 159 ? -10.555 5.707 6.363 1.00 96.88 159 ALA A N 1
ATOM 1181 C CA . ALA A 1 159 ? -9.127 5.681 6.665 1.00 96.88 159 ALA A CA 1
ATOM 1182 C C . ALA A 1 159 ? -8.305 5.133 5.488 1.00 96.88 159 ALA A C 1
ATOM 1184 O O . ALA A 1 159 ? -7.322 5.752 5.088 1.00 96.88 159 ALA A O 1
ATOM 1185 N N . VAL A 1 160 ? -8.759 4.030 4.881 1.00 97.62 160 VAL A N 1
ATOM 1186 C CA . VAL A 1 160 ? -8.136 3.454 3.676 1.00 97.62 160 VAL A CA 1
ATOM 1187 C C . VAL A 1 160 ? -8.126 4.461 2.524 1.00 97.62 160 VAL A C 1
ATOM 1189 O O . VAL A 1 160 ? -7.097 4.647 1.882 1.00 97.62 160 VAL A O 1
ATOM 1192 N N . GLY A 1 161 ? -9.237 5.170 2.304 1.00 95.75 161 GLY A N 1
ATOM 1193 C CA . GLY A 1 161 ? -9.333 6.177 1.244 1.00 95.75 161 GLY A CA 1
ATOM 1194 C C . GLY A 1 161 ? -8.372 7.346 1.414 1.00 95.75 161 GLY A C 1
ATOM 1195 O O . GLY A 1 161 ? -7.843 7.846 0.425 1.00 95.75 161 GLY A O 1
ATOM 1196 N N . LYS A 1 162 ? -8.116 7.768 2.658 1.00 94.69 162 LYS A N 1
ATOM 1197 C CA . LYS A 1 162 ? -7.130 8.819 2.942 1.00 94.69 162 LYS A CA 1
ATOM 1198 C C . LYS A 1 162 ? -5.717 8.387 2.547 1.00 94.69 162 LYS A C 1
ATOM 1200 O O . LYS A 1 162 ? -5.051 9.159 1.875 1.00 94.69 162 LYS A O 1
ATOM 1205 N N . ILE A 1 163 ? -5.313 7.161 2.887 1.00 94.94 163 ILE A N 1
ATOM 1206 C CA . ILE A 1 163 ? -3.988 6.625 2.529 1.00 94.94 163 ILE A CA 1
ATOM 1207 C C . ILE A 1 163 ? -3.859 6.471 1.012 1.00 94.94 163 ILE A C 1
ATOM 1209 O O . ILE A 1 163 ? -2.880 6.921 0.435 1.00 94.94 163 ILE A O 1
ATOM 1213 N N . ILE A 1 164 ? -4.867 5.896 0.347 1.00 94.81 164 ILE A N 1
ATOM 1214 C CA . ILE A 1 164 ? -4.843 5.692 -1.111 1.00 94.81 164 ILE A CA 1
ATOM 1215 C C . ILE A 1 164 ? -4.708 7.015 -1.869 1.00 94.81 164 ILE A C 1
ATOM 1217 O O . ILE A 1 164 ? -3.972 7.086 -2.847 1.00 94.81 164 ILE A O 1
ATOM 1221 N N . LYS A 1 165 ? -5.383 8.073 -1.408 1.00 90.12 165 LYS A N 1
ATOM 1222 C CA . LYS A 1 165 ? -5.335 9.389 -2.054 1.00 90.12 165 LYS A CA 1
ATOM 1223 C C . LYS A 1 165 ? -3.923 9.991 -2.091 1.00 90.12 165 LYS A C 1
ATOM 1225 O O . LYS A 1 165 ? -3.652 10.821 -2.951 1.00 90.12 165 LYS A O 1
ATOM 1230 N N . GLU A 1 166 ? -3.047 9.600 -1.172 1.00 84.38 166 GLU A N 1
ATOM 1231 C CA . GLU A 1 166 ? -1.659 10.071 -1.126 1.00 84.38 166 GLU A CA 1
ATOM 1232 C C . GLU A 1 166 ? -0.728 9.297 -2.072 1.00 84.38 166 GLU A C 1
ATOM 1234 O O . GLU A 1 166 ? 0.374 9.764 -2.335 1.00 84.38 166 GLU A O 1
ATOM 1239 N N . GLN A 1 167 ? -1.160 8.142 -2.594 1.00 83.12 167 GLN A N 1
ATOM 1240 C CA . GLN A 1 167 ? -0.334 7.233 -3.404 1.00 83.12 167 GLN A CA 1
ATOM 1241 C C . GLN A 1 167 ? -0.605 7.323 -4.914 1.00 83.12 167 GLN A C 1
ATOM 1243 O O . GLN A 1 167 ? -0.053 6.542 -5.682 1.00 83.12 167 GLN A O 1
ATOM 1248 N N . ASP A 1 168 ? -1.478 8.231 -5.351 1.00 76.31 168 ASP A N 1
ATOM 1249 C CA . ASP A 1 168 ? -1.837 8.376 -6.764 1.00 76.31 168 ASP A CA 1
ATOM 1250 C C . ASP A 1 168 ? -0.724 9.123 -7.520 1.00 76.31 168 ASP A C 1
ATOM 1252 O O . ASP A 1 168 ? -0.434 10.288 -7.223 1.00 76.31 168 ASP A O 1
ATOM 1256 N N . THR A 1 169 ? -0.074 8.454 -8.477 1.00 78.88 169 THR A N 1
ATOM 1257 C CA . THR A 1 169 ? 1.034 9.009 -9.273 1.00 78.88 169 THR A CA 1
ATOM 1258 C C . THR A 1 169 ? 0.685 9.040 -10.762 1.00 78.88 169 THR A C 1
ATOM 1260 O O . THR A 1 169 ? -0.293 8.464 -11.231 1.00 78.88 169 THR A O 1
ATOM 1263 N N . ALA A 1 170 ? 1.503 9.717 -11.573 1.00 80.81 170 ALA A N 1
ATOM 1264 C CA . ALA A 1 170 ? 1.238 9.849 -13.009 1.00 80.81 170 ALA A CA 1
ATOM 1265 C C . ALA A 1 170 ? 1.273 8.511 -13.785 1.00 80.81 170 ALA A C 1
ATOM 1267 O O . ALA A 1 170 ? 0.726 8.416 -14.884 1.00 80.81 170 ALA A O 1
ATOM 1268 N N . ASP A 1 171 ? 1.947 7.493 -13.252 1.00 86.62 171 ASP A N 1
ATOM 1269 C CA . ASP A 1 171 ? 2.203 6.199 -13.889 1.00 86.62 171 ASP A CA 1
ATOM 1270 C C . ASP A 1 171 ? 1.512 5.017 -13.189 1.00 86.62 171 ASP A C 1
ATOM 1272 O O . ASP A 1 171 ? 1.312 3.979 -13.828 1.00 86.62 171 ASP A O 1
ATOM 1276 N N . PHE A 1 172 ? 1.077 5.183 -11.938 1.00 92.56 172 PHE A N 1
ATOM 1277 C CA . PHE A 1 172 ? 0.300 4.209 -11.179 1.00 92.56 172 PHE A CA 1
ATOM 1278 C C . PHE A 1 172 ? -0.966 4.864 -10.623 1.00 92.56 172 PHE A C 1
ATOM 1280 O O . PHE A 1 172 ? -0.890 5.799 -9.835 1.00 92.56 172 PHE A O 1
ATOM 1287 N N . ASN A 1 173 ? -2.133 4.376 -11.050 1.00 91.88 173 ASN A N 1
ATOM 1288 C CA . ASN A 1 173 ? -3.416 4.984 -10.691 1.00 91.88 173 ASN A CA 1
ATOM 1289 C C . ASN A 1 173 ? -4.422 3.927 -10.240 1.00 91.88 173 ASN A C 1
ATOM 1291 O O . ASN A 1 173 ? -4.552 2.874 -10.872 1.00 91.88 173 ASN A O 1
ATOM 1295 N N . LEU A 1 174 ? -5.209 4.239 -9.211 1.00 93.62 174 LEU A N 1
ATOM 1296 C CA . LEU A 1 174 ? -6.297 3.383 -8.733 1.00 93.62 174 LEU A CA 1
ATOM 1297 C C . LEU A 1 174 ? -7.658 3.962 -9.138 1.00 93.62 174 LEU A C 1
ATOM 1299 O O . LEU A 1 174 ? -7.950 5.129 -8.903 1.00 93.62 174 LEU A O 1
ATOM 1303 N N . SER A 1 175 ? -8.525 3.133 -9.719 1.00 93.38 175 SER A N 1
ATOM 1304 C CA . SER A 1 175 ? -9.912 3.510 -10.042 1.00 93.38 175 SER A CA 1
ATOM 1305 C C . SER A 1 175 ? -10.849 3.416 -8.834 1.00 93.38 175 SER A C 1
ATOM 1307 O O . SER A 1 175 ? -11.948 3.972 -8.847 1.00 93.38 175 SER A O 1
ATOM 1309 N N . GLY A 1 176 ? -10.432 2.717 -7.777 1.00 95.25 176 GLY A N 1
ATOM 1310 C CA . GLY A 1 176 ? -11.184 2.606 -6.537 1.00 95.25 176 GLY A CA 1
ATOM 1311 C C . GLY A 1 176 ? -10.678 1.490 -5.633 1.00 95.25 176 GLY A C 1
ATOM 1312 O O . GLY A 1 176 ? -9.655 0.855 -5.889 1.00 95.25 176 GLY A O 1
ATOM 1313 N N . TYR A 1 177 ? -11.421 1.245 -4.559 1.00 97.38 177 TYR A N 1
ATOM 1314 C CA . TYR A 1 177 ? -11.125 0.186 -3.603 1.00 97.38 177 TYR A CA 1
ATOM 1315 C C . TYR A 1 177 ? -12.396 -0.282 -2.891 1.00 97.38 177 TYR A C 1
ATOM 1317 O O . TYR A 1 177 ? -13.412 0.419 -2.848 1.00 97.38 177 TYR A O 1
ATOM 1325 N N . ARG A 1 178 ? -12.343 -1.478 -2.307 1.00 97.88 178 ARG A N 1
ATOM 1326 C CA . ARG A 1 178 ? -13.382 -2.015 -1.423 1.00 97.88 178 ARG A CA 1
ATOM 1327 C C . ARG A 1 178 ? -12.731 -2.578 -0.174 1.00 97.88 178 ARG A C 1
ATOM 1329 O O . ARG A 1 178 ? -11.685 -3.208 -0.246 1.00 97.88 178 ARG A O 1
ATOM 1336 N N . VAL A 1 179 ? -13.379 -2.389 0.970 1.00 98.06 179 VAL A N 1
ATOM 1337 C CA . VAL A 1 179 ? -12.903 -2.939 2.241 1.00 98.06 179 VAL A CA 1
ATOM 1338 C C . VAL A 1 179 ? -13.972 -3.842 2.825 1.00 98.06 179 VAL A C 1
ATOM 1340 O O . VAL A 1 179 ? -15.139 -3.458 2.920 1.00 98.06 179 VAL A O 1
ATOM 1343 N N . ARG A 1 180 ? -13.578 -5.052 3.214 1.00 97.75 180 ARG A N 1
ATOM 1344 C CA . ARG A 1 180 ? -14.440 -6.009 3.915 1.00 97.75 180 ARG A CA 1
ATOM 1345 C C . ARG A 1 180 ? -13.723 -6.480 5.165 1.00 97.75 180 ARG A C 1
ATOM 1347 O O . ARG A 1 180 ? -12.578 -6.899 5.080 1.00 97.75 180 ARG A O 1
ATOM 1354 N N . VAL A 1 181 ? -14.402 -6.444 6.307 1.00 97.62 181 VAL A N 1
ATOM 1355 C CA . VAL A 1 181 ? -13.857 -6.942 7.575 1.00 97.62 181 VAL A CA 1
ATOM 1356 C C . VAL A 1 181 ? -14.675 -8.147 8.016 1.00 97.62 181 VAL A C 1
ATOM 1358 O O . VAL A 1 181 ? -15.892 -8.039 8.177 1.00 97.62 181 VAL A O 1
ATOM 1361 N N . ARG A 1 182 ? -14.025 -9.301 8.188 1.00 97.12 182 ARG A N 1
ATOM 1362 C CA . ARG A 1 182 ? -14.648 -10.540 8.678 1.00 97.12 182 ARG A CA 1
ATOM 1363 C C . ARG A 1 182 ? -13.691 -11.247 9.623 1.00 97.12 182 ARG A C 1
ATOM 1365 O O . ARG A 1 182 ? -12.532 -11.437 9.283 1.00 97.12 182 ARG A O 1
ATOM 1372 N N . ASN A 1 183 ? -14.170 -11.627 10.806 1.00 96.25 183 ASN A N 1
ATOM 1373 C CA . ASN A 1 183 ? -13.401 -12.393 11.797 1.00 96.25 183 ASN A CA 1
ATOM 1374 C C . ASN A 1 183 ? -12.017 -11.792 12.128 1.00 96.25 183 ASN A C 1
ATOM 1376 O O . ASN A 1 183 ? -11.052 -12.516 12.344 1.00 96.25 183 ASN A O 1
ATOM 1380 N N . GLY A 1 184 ? -11.913 -10.459 12.158 1.00 97.00 184 GLY A N 1
ATOM 1381 C CA . GLY A 1 184 ? -10.653 -9.755 12.420 1.00 97.00 184 GLY A CA 1
ATOM 1382 C C . GLY A 1 184 ? -9.686 -9.692 11.232 1.00 97.00 184 GLY A C 1
ATOM 1383 O O . GLY A 1 184 ? -8.579 -9.189 11.396 1.00 97.00 184 GLY A O 1
ATOM 1384 N N . ILE A 1 185 ? -10.090 -10.142 10.045 1.00 98.25 185 ILE A N 1
ATOM 1385 C CA . ILE A 1 185 ? -9.325 -10.005 8.803 1.00 98.25 185 ILE A CA 1
ATOM 1386 C C . ILE A 1 185 ? -9.963 -8.899 7.966 1.00 98.25 185 ILE A C 1
ATOM 1388 O O . ILE A 1 185 ? -11.160 -8.953 7.663 1.00 98.25 185 ILE A O 1
ATOM 1392 N N . ALA A 1 186 ? -9.174 -7.892 7.601 1.00 98.50 186 ALA A N 1
ATOM 1393 C CA . ALA A 1 186 ? -9.574 -6.873 6.642 1.00 98.50 186 ALA A CA 1
ATOM 1394 C C . ALA A 1 186 ? -9.047 -7.232 5.248 1.00 98.50 186 ALA A C 1
ATOM 1396 O O . ALA A 1 186 ? -7.841 -7.249 5.021 1.00 98.50 186 ALA A O 1
ATOM 1397 N N . THR A 1 187 ? -9.948 -7.491 4.306 1.00 98.50 187 THR A N 1
ATOM 1398 C CA . THR A 1 187 ? -9.613 -7.622 2.886 1.00 98.50 187 THR A CA 1
ATOM 1399 C C . THR A 1 187 ? -9.774 -6.262 2.223 1.00 98.50 187 THR A C 1
ATOM 1401 O O . THR A 1 187 ? -10.890 -5.728 2.167 1.00 98.50 187 THR A O 1
ATOM 1404 N N . VAL A 1 188 ? -8.665 -5.702 1.747 1.00 98.44 188 VAL A N 1
ATOM 1405 C CA . VAL A 1 188 ? -8.621 -4.464 0.968 1.00 98.44 188 VAL A CA 1
ATOM 1406 C C . VAL A 1 188 ? -8.439 -4.841 -0.495 1.00 98.44 188 VAL A C 1
ATOM 1408 O O . VAL A 1 188 ? -7.361 -5.237 -0.925 1.00 98.44 188 VAL A O 1
ATOM 1411 N N . ASP A 1 189 ? -9.528 -4.733 -1.241 1.00 98.38 189 ASP A N 1
ATOM 1412 C CA . ASP A 1 189 ? -9.586 -5.047 -2.658 1.00 98.38 189 ASP A CA 1
ATOM 1413 C C . ASP A 1 189 ? -9.358 -3.769 -3.469 1.00 98.38 189 ASP A C 1
ATOM 1415 O O . ASP A 1 189 ? -10.233 -2.898 -3.528 1.00 98.38 189 ASP A O 1
ATOM 1419 N N . LEU A 1 190 ? -8.166 -3.631 -4.039 1.00 97.25 190 LEU A N 1
ATOM 1420 C CA . LEU A 1 190 ? -7.728 -2.476 -4.813 1.00 97.25 190 LEU A CA 1
ATOM 1421 C C . LEU A 1 190 ? -8.105 -2.665 -6.285 1.00 97.25 190 LEU A C 1
ATOM 1423 O O . LEU A 1 190 ? -8.093 -3.776 -6.815 1.00 97.25 190 LEU A O 1
ATOM 1427 N N . ARG A 1 191 ? -8.476 -1.575 -6.957 1.00 96.00 191 ARG A N 1
ATOM 1428 C CA . ARG A 1 191 ? -8.835 -1.594 -8.377 1.00 96.00 191 ARG A CA 1
ATOM 1429 C C . ARG A 1 191 ? -7.853 -0.733 -9.140 1.00 96.00 191 ARG A C 1
ATOM 1431 O O . ARG A 1 191 ? -7.919 0.493 -9.047 1.00 96.00 191 ARG A O 1
ATOM 1438 N N . LEU A 1 192 ? -6.963 -1.367 -9.895 1.00 95.25 192 LEU A N 1
ATOM 1439 C CA . LEU A 1 192 ? -6.081 -0.647 -10.797 1.00 95.25 192 LEU A CA 1
ATOM 1440 C C . LEU A 1 192 ? -6.913 0.105 -11.842 1.00 95.25 192 LEU A C 1
ATOM 1442 O O . LEU A 1 192 ? -7.965 -0.359 -12.296 1.00 95.25 192 LEU A O 1
ATOM 1446 N N . SER A 1 193 ? -6.499 1.323 -12.166 1.00 94.56 193 SER A N 1
ATOM 1447 C CA . SER A 1 193 ? -7.114 2.091 -13.240 1.00 94.56 193 SER A CA 1
ATOM 1448 C C . SER A 1 193 ? -6.755 1.468 -14.590 1.00 94.56 193 SER A C 1
ATOM 1450 O O . SER A 1 193 ? -5.588 1.138 -14.797 1.00 94.56 193 SER A O 1
ATOM 1452 N N . PRO A 1 194 ? -7.688 1.396 -15.557 1.00 92.31 194 PRO A N 1
ATOM 1453 C CA . PRO A 1 194 ? -7.357 1.030 -16.937 1.00 92.31 194 PRO A CA 1
ATOM 1454 C C . PRO A 1 194 ? -6.313 1.952 -17.587 1.00 92.31 194 PRO A C 1
ATOM 1456 O O . PRO A 1 194 ? -5.709 1.580 -18.584 1.00 92.31 194 PRO A O 1
ATOM 1459 N N . GLN A 1 195 ? -6.121 3.159 -17.041 1.00 90.94 195 GLN A N 1
ATOM 1460 C CA . GLN A 1 195 ? -5.123 4.131 -17.502 1.00 90.94 195 GLN A CA 1
ATOM 1461 C C . GLN A 1 195 ? -3.779 4.011 -16.768 1.00 90.94 195 GLN A C 1
ATOM 1463 O O . GLN A 1 195 ? -2.838 4.738 -17.085 1.00 90.94 195 GLN A O 1
ATOM 1468 N N . SER A 1 196 ? -3.681 3.125 -15.772 1.00 93.12 196 SER A N 1
ATOM 1469 C CA . SER A 1 196 ? -2.426 2.881 -15.070 1.00 93.12 196 SER A CA 1
ATOM 1470 C C . SER A 1 196 ? -1.415 2.258 -16.027 1.00 93.12 196 SER A C 1
ATOM 1472 O O . SER A 1 196 ? -1.711 1.272 -16.700 1.00 93.12 196 SER A O 1
ATOM 1474 N N . LYS A 1 197 ? -0.205 2.815 -16.074 1.00 94.31 197 LYS A N 1
ATOM 1475 C CA . LYS A 1 197 ? 0.895 2.275 -16.890 1.00 94.31 197 LYS A CA 1
ATOM 1476 C C . LYS A 1 197 ? 1.633 1.149 -16.169 1.00 94.31 197 LYS A C 1
ATOM 1478 O O . LYS A 1 197 ? 2.342 0.373 -16.802 1.00 94.31 197 LYS A O 1
ATOM 1483 N N . ARG A 1 198 ? 1.485 1.091 -14.845 1.00 92.56 198 ARG A N 1
ATOM 1484 C CA . ARG A 1 198 ? 2.156 0.156 -13.942 1.00 92.56 198 ARG A CA 1
ATOM 1485 C C . ARG A 1 198 ? 1.158 -0.758 -13.246 1.00 92.56 198 ARG A C 1
ATOM 1487 O O . ARG A 1 198 ? -0.002 -0.397 -13.057 1.00 92.56 198 ARG A O 1
ATOM 1494 N N . GLN A 1 199 ? 1.648 -1.927 -12.847 1.00 92.56 199 GLN A N 1
ATOM 1495 C CA . GLN A 1 199 ? 0.929 -2.929 -12.056 1.00 92.56 199 GLN A CA 1
ATOM 1496 C C . GLN A 1 199 ? 1.426 -2.929 -10.605 1.00 92.56 199 GLN A C 1
ATOM 1498 O O . GLN A 1 199 ? 2.531 -2.457 -10.335 1.00 92.56 199 GLN A O 1
ATOM 1503 N N . PHE A 1 200 ? 0.664 -3.518 -9.679 1.00 92.94 200 PHE A N 1
ATOM 1504 C CA . PHE A 1 200 ? 1.062 -3.620 -8.267 1.00 92.94 200 PHE A CA 1
ATOM 1505 C C . PHE A 1 200 ? 2.433 -4.284 -8.072 1.00 92.94 200 PHE A C 1
ATOM 1507 O O . PHE A 1 200 ? 3.265 -3.759 -7.342 1.00 92.94 200 PHE A O 1
ATOM 1514 N N . VAL A 1 201 ? 2.709 -5.372 -8.796 1.00 90.06 201 VAL A N 1
ATOM 1515 C CA . VAL A 1 201 ? 3.995 -6.099 -8.742 1.00 90.06 201 VAL A CA 1
ATOM 1516 C C . VAL A 1 201 ? 5.185 -5.289 -9.267 1.00 90.06 201 VAL A C 1
ATOM 1518 O O . VAL A 1 201 ? 6.333 -5.636 -9.023 1.00 90.06 201 VAL A O 1
ATOM 1521 N N . SER A 1 202 ? 4.923 -4.203 -10.000 1.00 92.06 202 SER A N 1
ATOM 1522 C CA . SER A 1 202 ? 5.965 -3.312 -10.522 1.00 92.06 202 SER A CA 1
ATOM 1523 C C . SER A 1 202 ? 6.287 -2.152 -9.581 1.00 92.06 202 SER A C 1
ATOM 1525 O O . SER A 1 202 ? 7.155 -1.336 -9.897 1.00 92.06 202 SER A O 1
ATOM 1527 N N . LEU A 1 203 ? 5.567 -2.030 -8.460 1.00 91.75 203 LEU A N 1
ATOM 1528 C CA . LEU A 1 203 ? 5.854 -1.025 -7.446 1.00 91.75 203 LEU A CA 1
ATOM 1529 C C . LEU A 1 203 ? 7.228 -1.295 -6.832 1.00 91.75 203 LEU A C 1
ATOM 1531 O O . LEU A 1 203 ? 7.566 -2.429 -6.489 1.00 91.75 203 LEU A O 1
ATOM 1535 N N . SER A 1 204 ? 8.017 -0.237 -6.687 1.00 91.94 204 SER A N 1
ATOM 1536 C CA . SER A 1 204 ? 9.281 -0.273 -5.962 1.00 91.94 204 SER A CA 1
ATOM 1537 C C . SER A 1 204 ? 9.044 -0.632 -4.497 1.00 91.94 204 SER A C 1
ATOM 1539 O O . SER A 1 204 ? 7.953 -0.437 -3.962 1.00 91.94 204 SER A O 1
ATOM 1541 N N . SER A 1 205 ? 10.083 -1.089 -3.801 1.00 92.94 205 SER A N 1
ATOM 1542 C CA . SER A 1 205 ? 9.977 -1.420 -2.376 1.00 92.94 205 SER A CA 1
ATOM 1543 C C . SER A 1 205 ? 9.464 -0.246 -1.532 1.00 92.94 205 SER A C 1
ATOM 1545 O O . SER A 1 205 ? 8.688 -0.461 -0.606 1.00 92.94 205 SER A O 1
ATOM 1547 N N . CYS A 1 206 ? 9.844 0.994 -1.872 1.00 92.88 206 CYS A N 1
ATOM 1548 C CA . CYS A 1 206 ? 9.332 2.177 -1.183 1.00 92.88 206 CYS A CA 1
ATOM 1549 C C . CYS A 1 206 ? 7.831 2.378 -1.430 1.00 92.88 206 CYS A C 1
ATOM 1551 O O . CYS A 1 206 ? 7.076 2.569 -0.482 1.00 92.88 206 CYS A O 1
ATOM 1553 N N . GLU A 1 207 ? 7.377 2.283 -2.681 1.00 93.56 207 GLU A N 1
ATOM 1554 C CA . GLU A 1 207 ? 5.952 2.424 -3.013 1.00 93.56 207 GLU A CA 1
ATOM 1555 C C . GLU A 1 207 ? 5.117 1.305 -2.373 1.00 93.56 207 GLU A C 1
ATOM 1557 O O . GLU A 1 207 ? 4.037 1.555 -1.841 1.00 93.56 207 GLU A O 1
ATOM 1562 N N . GLN A 1 208 ? 5.629 0.071 -2.352 1.00 94.88 208 GLN A N 1
ATOM 1563 C CA . GLN A 1 208 ? 4.959 -1.038 -1.673 1.00 94.88 208 GLN A CA 1
ATOM 1564 C C . GLN A 1 208 ? 4.867 -0.812 -0.158 1.00 94.88 208 GLN A C 1
ATOM 1566 O O . GLN A 1 208 ? 3.817 -1.059 0.443 1.00 94.88 208 GLN A O 1
ATOM 1571 N N . PHE A 1 209 ? 5.936 -0.311 0.465 1.00 94.62 209 PHE A N 1
ATOM 1572 C CA . PHE A 1 209 ? 5.942 0.052 1.881 1.00 94.62 209 PHE A CA 1
ATOM 1573 C C . PHE A 1 209 ? 4.937 1.178 2.175 1.00 94.62 209 PHE A C 1
ATOM 1575 O O . PHE A 1 209 ? 4.129 1.063 3.102 1.00 94.62 209 PHE A O 1
ATOM 1582 N N . ALA A 1 210 ? 4.926 2.216 1.337 1.00 94.94 210 ALA A N 1
ATOM 1583 C CA . ALA A 1 210 ? 4.054 3.378 1.464 1.00 94.94 210 ALA A CA 1
ATOM 1584 C C . ALA A 1 210 ? 2.574 3.074 1.201 1.00 94.94 210 ALA A C 1
ATOM 1586 O O . ALA A 1 210 ? 1.711 3.682 1.827 1.00 94.94 210 ALA A O 1
ATOM 1587 N N . LEU A 1 211 ? 2.251 2.125 0.320 1.00 96.19 211 LEU A N 1
ATOM 1588 C CA . LEU A 1 211 ? 0.869 1.720 0.070 1.00 96.19 211 LEU A CA 1
ATOM 1589 C C . LEU A 1 211 ? 0.442 0.588 1.012 1.00 96.19 211 LEU A C 1
ATOM 1591 O O . LEU A 1 211 ? -0.414 0.767 1.883 1.00 96.19 211 LEU A O 1
ATOM 1595 N N . PHE A 1 212 ? 1.029 -0.597 0.856 1.00 97.19 212 PHE A N 1
ATOM 1596 C CA . PHE A 1 212 ? 0.579 -1.804 1.550 1.00 97.19 212 PHE A CA 1
ATOM 1597 C C . PHE A 1 212 ? 1.000 -1.819 3.015 1.00 97.19 212 PHE A C 1
ATOM 1599 O O . PHE A 1 212 ? 0.202 -2.188 3.883 1.00 97.19 212 PHE A O 1
ATOM 1606 N N . GLY A 1 213 ? 2.226 -1.381 3.305 1.00 96.94 213 GLY A N 1
ATOM 1607 C CA . GLY A 1 213 ? 2.724 -1.258 4.672 1.00 96.94 213 GLY A CA 1
ATOM 1608 C C . GLY A 1 213 ? 1.876 -0.286 5.492 1.00 96.94 213 GLY A C 1
ATOM 1609 O O . GLY A 1 213 ? 1.369 -0.656 6.554 1.00 96.94 213 GLY A O 1
ATOM 1610 N N . SER A 1 214 ? 1.626 0.911 4.959 1.00 98.00 214 SER A N 1
ATOM 1611 C CA . SER A 1 214 ? 0.782 1.934 5.589 1.00 98.00 214 SER A CA 1
ATOM 1612 C C . SER A 1 214 ? -0.657 1.484 5.818 1.00 98.00 214 SER A C 1
ATOM 1614 O O . SER A 1 214 ? -1.191 1.661 6.921 1.00 98.00 214 SER A O 1
ATOM 1616 N N . LEU A 1 215 ? -1.288 0.855 4.819 1.00 98.31 215 LEU A N 1
ATOM 1617 C CA . LEU A 1 215 ? -2.633 0.293 4.965 1.00 98.31 215 LEU A CA 1
ATOM 1618 C C . LEU A 1 215 ? -2.664 -0.777 6.058 1.00 98.31 215 LEU A C 1
ATOM 1620 O O . LEU A 1 215 ? -3.505 -0.717 6.959 1.00 98.31 215 LEU A O 1
ATOM 1624 N N . ARG A 1 216 ? -1.719 -1.724 6.025 1.00 98.50 216 ARG A N 1
ATOM 1625 C CA . ARG A 1 216 ? -1.628 -2.797 7.020 1.00 98.50 216 ARG A CA 1
ATOM 1626 C C . ARG A 1 216 ? -1.429 -2.229 8.420 1.00 98.50 216 ARG A C 1
ATOM 1628 O O . ARG A 1 216 ? -2.191 -2.576 9.321 1.00 98.50 216 ARG A O 1
ATOM 1635 N N . LYS A 1 217 ? -0.456 -1.331 8.594 1.00 98.50 217 LYS A N 1
ATOM 1636 C CA . LYS A 1 217 ? -0.133 -0.713 9.885 1.00 98.50 217 LYS A CA 1
ATOM 1637 C C . LYS A 1 217 ? -1.316 0.069 10.443 1.00 98.50 217 LYS A C 1
ATOM 1639 O O . LYS A 1 217 ? -1.639 -0.074 11.621 1.00 98.50 217 LYS A O 1
ATOM 1644 N N . THR A 1 218 ? -1.987 0.851 9.603 1.00 98.50 218 THR A N 1
ATOM 1645 C CA . THR A 1 218 ? -3.167 1.627 9.998 1.00 98.50 218 THR A CA 1
ATOM 1646 C C . THR A 1 218 ? -4.297 0.726 10.467 1.00 98.50 218 THR A C 1
ATOM 1648 O O . THR A 1 218 ? -4.847 0.933 11.550 1.00 98.50 218 THR A O 1
ATOM 1651 N N . LEU A 1 219 ? -4.640 -0.295 9.687 1.00 98.50 219 LEU A N 1
ATOM 1652 C CA . LEU A 1 219 ? -5.780 -1.154 9.987 1.00 98.50 219 LEU A CA 1
ATOM 1653 C C . LEU A 1 219 ? -5.569 -2.004 11.245 1.00 98.50 219 LEU A C 1
ATOM 1655 O O . LEU A 1 219 ? -6.512 -2.157 12.018 1.00 98.50 219 LEU A O 1
ATOM 1659 N N . THR A 1 220 ? -4.353 -2.496 11.497 1.00 98.56 220 THR A N 1
ATOM 1660 C CA . THR A 1 220 ? -4.063 -3.326 12.681 1.00 98.56 220 THR A CA 1
ATOM 1661 C C . THR A 1 220 ? -3.788 -2.519 13.952 1.00 98.56 220 THR A C 1
ATOM 1663 O O . THR A 1 220 ? -4.017 -3.020 15.051 1.00 98.56 220 THR A O 1
ATOM 1666 N N . SER A 1 221 ? -3.339 -1.262 13.842 1.00 98.38 221 SER A N 1
ATOM 1667 C CA . SER A 1 221 ? -3.009 -0.435 15.020 1.00 98.38 221 SER A CA 1
ATOM 1668 C C . SER A 1 221 ? -4.230 0.249 15.651 1.00 98.38 221 SER A C 1
ATOM 1670 O O . SER A 1 221 ? -4.195 0.632 16.820 1.00 98.38 221 SER A O 1
ATOM 1672 N N . ASN A 1 222 ? -5.332 0.403 14.912 1.00 97.69 222 ASN A N 1
ATOM 1673 C CA . ASN A 1 222 ? -6.570 0.988 15.434 1.00 97.69 222 ASN A CA 1
ATOM 1674 C C . ASN A 1 222 ? -7.441 -0.096 16.096 1.00 97.69 222 ASN A C 1
ATOM 1676 O O . ASN A 1 222 ? -8.341 -0.671 15.481 1.00 97.69 222 ASN A O 1
ATOM 1680 N N . SER A 1 223 ? -7.192 -0.347 17.385 1.00 95.81 223 SER A N 1
ATOM 1681 C CA . SER A 1 223 ? -7.802 -1.438 18.171 1.00 95.81 223 SER A CA 1
ATOM 1682 C C . SER A 1 223 ? -9.337 -1.471 18.158 1.00 95.81 223 SER A C 1
ATOM 1684 O O . SER A 1 223 ? -9.935 -2.546 18.211 1.00 95.81 223 SER A O 1
ATOM 1686 N N . GLN A 1 224 ? -9.983 -0.311 18.017 1.00 95.00 224 GLN A N 1
ATOM 1687 C CA . GLN A 1 224 ? -11.437 -0.165 17.884 1.00 95.00 224 GLN A CA 1
ATOM 1688 C C . GLN A 1 224 ? -12.051 -0.992 16.740 1.00 95.00 224 GLN A C 1
ATOM 1690 O O . GLN A 1 224 ? -13.217 -1.375 16.823 1.00 95.00 224 GLN A O 1
ATOM 1695 N N . TRP A 1 225 ? -11.281 -1.305 15.693 1.00 96.69 225 TRP A N 1
ATOM 1696 C CA . TRP A 1 225 ? -11.754 -2.102 14.557 1.00 96.69 225 TRP A CA 1
ATOM 1697 C C . TRP A 1 225 ? -11.569 -3.609 14.745 1.00 96.69 225 TRP A C 1
ATOM 1699 O O . TRP A 1 225 ? -12.127 -4.386 13.971 1.00 96.69 225 TRP A O 1
ATOM 1709 N N . LYS A 1 226 ? -10.817 -4.032 15.773 1.00 97.50 226 LYS A N 1
ATOM 1710 C CA . LYS A 1 226 ? -10.520 -5.444 16.079 1.00 97.50 226 LYS A CA 1
ATOM 1711 C C . LYS A 1 226 ? -9.929 -6.220 14.887 1.00 97.50 226 LYS A C 1
ATOM 1713 O O . LYS A 1 226 ? -10.160 -7.422 14.755 1.00 97.50 226 LYS A O 1
ATOM 1718 N N . ILE A 1 227 ? -9.176 -5.538 14.023 1.00 98.50 227 ILE A N 1
ATOM 1719 C CA . ILE A 1 227 ? -8.484 -6.131 12.873 1.00 98.50 227 ILE A CA 1
ATOM 1720 C C . ILE A 1 227 ? -7.109 -6.621 13.332 1.00 98.50 227 ILE A C 1
ATOM 1722 O O . ILE A 1 227 ? -6.331 -5.862 13.903 1.00 98.50 227 ILE A O 1
ATOM 1726 N N . LYS A 1 228 ? -6.820 -7.895 13.081 1.00 97.94 228 LYS A N 1
ATOM 1727 C CA . LYS A 1 228 ? -5.551 -8.564 13.395 1.00 97.94 228 LYS A CA 1
ATOM 1728 C C . LYS A 1 228 ? -4.700 -8.786 12.149 1.00 97.94 228 LYS A C 1
ATOM 1730 O O . LYS A 1 228 ? -3.480 -8.786 12.237 1.00 97.94 228 LYS A O 1
ATOM 1735 N N . GLU A 1 229 ? -5.348 -8.953 11.001 1.00 97.81 229 GLU A N 1
ATOM 1736 C CA . GLU A 1 229 ? -4.699 -9.294 9.741 1.00 97.81 229 GLU A CA 1
ATOM 1737 C C . GLU A 1 229 ? -5.280 -8.468 8.593 1.00 97.81 229 GLU A C 1
ATOM 1739 O O . GLU A 1 229 ? -6.461 -8.105 8.600 1.00 97.81 229 GLU A O 1
ATOM 1744 N N . VAL A 1 230 ? -4.442 -8.177 7.597 1.00 98.38 230 VAL A N 1
ATOM 1745 C CA . VAL A 1 230 ? -4.836 -7.455 6.387 1.00 98.38 230 VAL A CA 1
ATOM 1746 C C . VAL A 1 230 ? -4.385 -8.228 5.160 1.00 98.38 230 VAL A C 1
ATOM 1748 O O . VAL A 1 230 ? -3.188 -8.482 4.992 1.00 98.38 230 VAL A O 1
ATOM 1751 N N . ARG A 1 231 ? -5.351 -8.539 4.295 1.00 97.88 231 ARG A N 1
ATOM 1752 C CA . ARG A 1 231 ? -5.151 -9.162 2.985 1.00 97.88 231 ARG A CA 1
ATOM 1753 C C . ARG A 1 231 ? -5.408 -8.146 1.883 1.00 97.88 231 ARG A C 1
ATOM 1755 O O . ARG A 1 231 ? -6.354 -7.362 1.980 1.00 97.88 231 ARG A O 1
ATOM 1762 N N . PHE A 1 232 ? -4.590 -8.190 0.842 1.00 98.19 232 PHE A N 1
ATOM 1763 C CA . PHE A 1 232 ? -4.709 -7.315 -0.316 1.00 98.19 232 PHE A CA 1
ATOM 1764 C C . PHE A 1 232 ? -5.109 -8.138 -1.528 1.00 98.19 232 PHE A C 1
ATOM 1766 O O . PHE A 1 232 ? -4.492 -9.165 -1.800 1.00 98.19 232 PHE A O 1
ATOM 1773 N N . THR A 1 233 ? -6.142 -7.685 -2.231 1.00 97.88 233 THR A N 1
ATOM 1774 C CA . THR A 1 233 ? -6.606 -8.336 -3.456 1.00 97.88 233 THR A CA 1
ATOM 1775 C C . THR A 1 233 ? -6.747 -7.328 -4.582 1.00 97.88 233 THR A C 1
ATOM 1777 O O . THR A 1 233 ? -6.990 -6.146 -4.340 1.00 97.88 233 THR A O 1
ATOM 1780 N N . GLU A 1 234 ? -6.634 -7.798 -5.815 1.00 96.38 234 GLU A N 1
ATOM 1781 C CA . GLU A 1 234 ? -7.061 -7.090 -7.008 1.00 96.38 234 GLU A CA 1
ATOM 1782 C C . GLU A 1 234 ? -8.169 -7.902 -7.669 1.00 96.38 234 GLU A C 1
ATOM 1784 O O . GLU A 1 234 ? -7.988 -9.033 -8.102 1.00 96.38 234 GLU A O 1
ATOM 1789 N N . GLN A 1 235 ? -9.362 -7.323 -7.724 1.00 94.38 235 GLN A N 1
ATOM 1790 C CA . GLN A 1 235 ? -10.532 -7.989 -8.289 1.00 94.38 235 GLN A CA 1
ATOM 1791 C C . GLN A 1 235 ? -10.925 -9.315 -7.624 1.00 94.38 235 GLN A C 1
ATOM 1793 O O . GLN A 1 235 ? -11.686 -10.085 -8.200 1.00 94.38 235 GLN A O 1
ATOM 1798 N N . GLY A 1 236 ? -10.536 -9.500 -6.364 1.00 94.75 236 GLY A N 1
ATOM 1799 C CA . GLY A 1 236 ? -10.748 -10.728 -5.600 1.00 94.75 236 GLY A CA 1
ATOM 1800 C C . GLY A 1 236 ? -9.582 -11.716 -5.651 1.00 94.75 236 GLY A C 1
ATOM 1801 O O . GLY A 1 236 ? -9.581 -12.629 -4.832 1.00 94.75 236 GLY A O 1
ATOM 1802 N N . GLU A 1 237 ? -8.595 -11.502 -6.521 1.00 95.94 237 GLU A N 1
ATOM 1803 C CA . GLU A 1 237 ? -7.367 -12.300 -6.582 1.00 95.94 237 GLU A CA 1
ATOM 1804 C C . GLU A 1 237 ? -6.318 -11.747 -5.619 1.00 95.94 237 GLU A C 1
ATOM 1806 O O . GLU A 1 237 ? -6.192 -10.531 -5.479 1.00 95.94 237 GLU A O 1
ATOM 1811 N N . ASP A 1 238 ? -5.567 -12.614 -4.941 1.00 95.75 238 ASP A N 1
ATOM 1812 C CA . ASP A 1 238 ? -4.535 -12.174 -3.998 1.00 95.75 238 ASP A CA 1
ATOM 1813 C C . ASP A 1 238 ? -3.407 -11.421 -4.721 1.00 95.75 238 ASP A C 1
ATOM 1815 O O . ASP A 1 238 ? -2.871 -11.877 -5.733 1.00 95.75 238 ASP A O 1
ATOM 1819 N N . ILE A 1 239 ? -3.010 -10.272 -4.169 1.00 93.25 239 ILE A N 1
ATOM 1820 C CA . ILE A 1 239 ? -1.815 -9.557 -4.624 1.00 93.25 239 ILE A CA 1
ATOM 1821 C C . ILE A 1 239 ? -0.616 -10.162 -3.894 1.00 93.25 239 ILE A C 1
ATOM 1823 O O . ILE A 1 239 ? -0.476 -10.005 -2.678 1.00 93.25 239 ILE A O 1
ATOM 1827 N N . VAL A 1 240 ? 0.249 -10.844 -4.643 1.00 84.19 240 VAL A N 1
ATOM 1828 C CA . VAL A 1 240 ? 1.542 -11.332 -4.153 1.00 84.19 240 VAL A CA 1
ATOM 1829 C C . VAL A 1 240 ? 2.567 -10.218 -4.351 1.00 84.19 240 VAL A C 1
ATOM 1831 O O . VAL A 1 240 ? 2.765 -9.760 -5.476 1.00 84.19 240 VAL A O 1
ATOM 1834 N N . LEU A 1 241 ? 3.149 -9.751 -3.247 1.00 74.38 241 LEU A N 1
ATOM 1835 C CA . LEU A 1 241 ? 4.113 -8.649 -3.181 1.00 74.38 241 LEU A CA 1
ATOM 1836 C C . LEU A 1 241 ? 5.521 -9.179 -2.939 1.00 74.38 241 LEU A C 1
ATOM 1838 O O . LEU A 1 241 ? 5.628 -10.118 -2.115 1.00 74.38 241 LEU A O 1
#